Protein 5HCN (pdb70)

Radius of gyration: 18.51 Å; Cα contacts (8 Å, |Δi|>4): 397; chains: 1; bounding box: 42×57×40 Å

Foldseek 3Di:
DAEEEAEAEAPPLCRQLLVLLLQVVCVVVVFGAAEEELALPDDDRNPDHPHYQNVVPPDPDPPVLVSSLVSLVVVLVCLVVVLVVCVVCRVVGRYYYYYHHNVRCSQLVDDSNLSNLLSNVARHQYEYEYRANQVCCPPPVRVVVSVVSLLSNCVSNVHAYEYEDEACVPPDPPVQVVVVVVLVVVLVVLCDPDPPNPDPVSVVVSVSSCVSVVRYHYWYAYSVPSRTSVVVVVVVVVSRVCCVVRPNVPHHD

Organism: Saccharomyces cerevisiae (strain ATCC 204508 / S288c) (NCBI:txid559292)

Sequence (253 aa):
SLSTIICIGMAGSGKTTFMQRLNSHLRAEKTPPYVINLDPAVLRVPYGANIDIRDSIKYKKVGPNGAIVTSLNLFSTKIDQVIRLVEQKKDKFQNCIIDTPGQIECFVWSASGAIITESFASSFPTVIAYIVDTPRNSSPTTFMSNMLYACSILYKTKLPMIVVFNKTDVCKADFAKEWMTDFESFQAAIKEDQDGYMSSLVNSMSLMLEEFYSQLDVVGVSSFTGDGFDEFMQCVDKKVDEYDQYYKKHHHH

InterPro domains:
  IPR004130 GPN-loop GTPase [PF03029] (8-257)
  IPR004130 GPN-loop GTPase [PTHR21231] (7-274)
  IPR027417 P-loop containing nucleoside triphosphate hydrolase [G3DSA:3.40.50.300] (2-271)
  IPR027417 P-loop containing nucleoside triphosphate hydrolase [SSF52540] (5-257)
  IPR030230 GPN-loop GTPase 1 [cd17870] (5-254)

Secondary structure (DSSP, 8-state):
--EEEEEE--TTS-HHHHHHHHHHHHHHTT-PPEEEE--TT-S--SS--SEESTTT--------SHHHHHHHHHHHHTHHHHHHHHHHTTTT-SEEEEE--S-SHHHHTSHHHHHHHHHHHTTS-EEEEEEE-GGGTTSHHHHHHHHHHHHHHHHHH---EEEEE--GGGS-TTHHHHHHHHHHHHHHHHT-SSTTS-SHHHHHHHHHHHHHHHHEEEEE--TTT-TTHHHHHHHHHHHHHHHHHHTGGG---

Structure (mmCIF, N/CA/C/O backbone):
data_5HCN
#
_entry.id   5HCN
#
_cell.length_a   116.240
_cell.length_b   116.240
_cell.length_c   56.760
_cell.angle_alpha   90.000
_cell.angle_beta   90.000
_cell.angle_gamma   90.000
#
_symmetry.space_group_name_H-M   'P 41 21 2'
#
loop_
_entity.id
_entity.type
_entity.pdbx_description
1 polymer 'GPN-loop GTPase 1'
2 non-polymer 'LAURIC ACID'
3 non-polymer 'PHOSPHOMETHYLPHOSPHONIC ACID GUANYLATE ESTER'
4 non-polymer 'MAGNESIUM ION'
5 non-polymer GLYCEROL
6 water water
#
loop_
_atom_site.group_PDB
_atom_site.id
_atom_site.type_symbol
_atom_site.label_atom_id
_atom_site.label_alt_id
_atom_site.label_comp_id
_atom_site.label_asym_id
_atom_site.label_entity_id
_atom_site.label_seq_id
_atom_site.pdbx_PDB_ins_code
_atom_site.Cartn_x
_atom_site.Cartn_y
_atom_site.Cartn_z
_atom_site.occupancy
_atom_site.B_iso_or_equiv
_atom_site.auth_seq_id
_atom_site.auth_comp_id
_atom_site.auth_asym_id
_atom_site.auth_atom_id
_atom_site.pdbx_PDB_model_num
ATOM 1 N N . SER A 1 1 ? 30.117 12.846 29.235 1.00 141.91 2 SER A N 1
ATOM 2 C CA . SER A 1 1 ? 31.351 13.616 29.141 1.00 146.73 2 SER A CA 1
ATOM 3 C C . SER A 1 1 ? 32.168 13.239 27.900 1.00 137.42 2 SER A C 1
ATOM 4 O O . SER A 1 1 ? 33.380 13.431 27.863 1.00 140.74 2 SER A O 1
ATOM 7 N N . LEU A 1 2 ? 31.486 12.701 26.892 1.00 131.35 3 LEU A N 1
ATOM 8 C CA . LEU A 1 2 ? 32.077 12.366 25.590 1.00 120.90 3 LEU A CA 1
ATOM 9 C C . LEU A 1 2 ? 31.949 13.525 24.603 1.00 126.49 3 LEU A C 1
ATOM 10 O O . LEU A 1 2 ? 30.984 14.292 24.673 1.00 126.67 3 LEU A O 1
ATOM 15 N N . SER A 1 3 ? 32.888 13.635 23.662 1.00 110.98 4 SER A N 1
ATOM 16 C CA . SER A 1 3 ? 32.816 14.684 22.628 1.00 115.58 4 SER A CA 1
ATOM 17 C C . SER A 1 3 ? 32.839 14.085 21.215 1.00 116.80 4 SER A C 1
ATOM 18 O O . SER A 1 3 ? 33.392 13.008 21.015 1.00 116.94 4 SER A O 1
ATOM 21 N N . THR A 1 4 ? 32.250 14.780 20.237 1.00 108.00 5 THR A N 1
ATOM 22 C CA . THR A 1 4 ? 32.096 14.199 18.896 1.00 94.34 5 THR A CA 1
ATOM 23 C C . THR A 1 4 ? 32.855 14.932 17.798 1.00 110.25 5 THR A C 1
ATOM 24 O O . THR A 1 4 ? 32.802 16.161 17.698 1.00 100.55 5 THR A O 1
ATOM 28 N N . ILE A 1 5 ? 33.559 14.164 16.970 1.00 102.89 6 ILE A N 1
ATOM 29 C CA . ILE A 1 5 ? 34.299 14.719 15.842 1.00 96.50 6 ILE A CA 1
ATOM 30 C C . ILE A 1 5 ? 33.752 14.181 14.526 1.00 100.76 6 ILE A C 1
ATOM 31 O O . ILE A 1 5 ? 33.670 12.970 14.331 1.00 94.93 6 ILE A O 1
ATOM 36 N N . ILE A 1 6 ? 33.398 15.085 13.622 1.00 93.74 7 ILE A N 1
ATOM 37 C CA . ILE A 1 6 ? 32.714 14.716 12.385 1.00 92.98 7 ILE A CA 1
ATOM 38 C C . ILE A 1 6 ? 33.615 15.052 11.229 1.00 106.09 7 ILE A C 1
ATOM 39 O O . ILE A 1 6 ? 33.925 16.229 10.990 1.00 101.91 7 ILE A O 1
ATOM 44 N N . CYS A 1 7 ? 34.039 14.027 10.505 1.00 88.76 8 CYS A N 1
ATOM 45 C CA . CYS A 1 7 ? 35.005 14.223 9.437 1.00 92.59 8 CYS A CA 1
ATOM 46 C C . CYS A 1 7 ? 34.298 14.475 8.120 1.00 99.18 8 CYS A C 1
ATOM 47 O O . CYS A 1 7 ? 33.444 13.691 7.690 1.00 96.76 8 CYS A O 1
ATOM 50 N N . ILE A 1 8 ? 34.648 15.609 7.514 1.00 91.75 9 ILE A N 1
ATOM 51 C CA . ILE A 1 8 ? 34.068 16.049 6.258 1.00 93.84 9 ILE A CA 1
ATOM 52 C C . ILE A 1 8 ? 35.184 16.502 5.332 1.00 99.41 9 ILE A C 1
ATOM 53 O O . ILE A 1 8 ? 36.165 17.085 5.797 1.00 94.87 9 ILE A O 1
ATOM 58 N N . GLY A 1 9 ? 35.063 16.211 4.038 1.00 93.20 10 GLY A N 1
ATOM 59 C CA . GLY A 1 9 ? 36.037 16.691 3.068 1.00 108.78 10 GLY A CA 1
ATOM 60 C C . GLY A 1 9 ? 35.751 16.165 1.676 1.00 108.24 10 GLY A C 1
ATOM 61 O O . GLY A 1 9 ? 35.071 15.160 1.541 1.00 98.73 10 GLY A O 1
ATOM 62 N N . MET A 1 10 ? 36.251 16.832 0.637 1.00 104.88 11 MET A N 1
ATOM 63 C CA . MET A 1 10 ? 35.964 16.381 -0.723 1.00 98.65 11 MET A CA 1
ATOM 64 C C . MET A 1 10 ? 36.568 15.015 -0.963 1.00 104.06 11 MET A C 1
ATOM 65 O O . MET A 1 10 ? 37.463 14.588 -0.225 1.00 106.77 11 MET A O 1
ATOM 70 N N . ALA A 1 11 ? 36.070 14.335 -1.993 1.00 99.39 12 ALA A N 1
ATOM 71 C CA . ALA A 1 11 ? 36.632 13.056 -2.419 1.00 108.26 12 ALA A CA 1
ATOM 72 C C . ALA A 1 11 ? 38.140 13.155 -2.555 1.00 116.86 12 ALA A C 1
ATOM 73 O O . ALA A 1 11 ? 38.649 14.091 -3.171 1.00 106.76 12 ALA A O 1
ATOM 75 N N . GLY A 1 12 ? 38.851 12.212 -1.946 1.00 121.33 13 GLY A N 1
ATOM 76 C CA . GLY A 1 12 ? 40.297 12.155 -2.067 1.00 130.20 13 GLY A CA 1
ATOM 77 C C . GLY A 1 12 ? 41.097 12.994 -1.083 1.00 118.84 13 GLY A C 1
ATOM 78 O O . GLY A 1 12 ? 42.323 12.983 -1.113 1.00 139.56 13 GLY A O 1
ATOM 79 N N . SER A 1 13 ? 40.414 13.716 -0.204 1.00 110.66 14 SER A N 1
ATOM 80 C CA . SER A 1 13 ? 41.100 14.523 0.799 1.00 113.71 14 SER A CA 1
ATOM 81 C C . SER A 1 13 ? 41.781 13.648 1.842 1.00 107.74 14 SER A C 1
ATOM 82 O O . SER A 1 13 ? 42.637 14.115 2.591 1.00 98.88 14 SER A O 1
ATOM 85 N N . GLY A 1 14 ? 41.389 12.376 1.885 1.00 111.27 15 GLY A N 1
ATOM 86 C CA . GLY A 1 14 ? 41.979 11.410 2.797 1.00 95.31 15 GLY A CA 1
ATOM 87 C C . GLY A 1 14 ? 41.293 11.320 4.153 1.00 103.80 15 GLY A C 1
ATOM 88 O O . GLY A 1 14 ? 41.948 11.091 5.174 1.00 103.39 15 GLY A O 1
ATOM 89 N N . LYS A 1 15 ? 39.974 11.477 4.177 1.00 94.20 16 LYS A N 1
ATOM 90 C CA . LYS A 1 15 ? 39.279 11.538 5.452 1.00 102.34 16 LYS A CA 1
ATOM 91 C C . LYS A 1 15 ? 39.192 10.157 6.120 1.00 99.61 16 LYS A C 1
ATOM 92 O O . LYS A 1 15 ? 39.291 10.049 7.348 1.00 106.08 16 LYS A O 1
ATOM 98 N N . THR A 1 16 ? 39.043 9.097 5.332 1.00 95.68 17 THR A N 1
ATOM 99 C CA . THR A 1 16 ? 39.000 7.762 5.939 1.00 99.02 17 THR A CA 1
ATOM 100 C C . THR A 1 16 ? 40.382 7.374 6.513 1.00 105.89 17 THR A C 1
ATOM 101 O O . THR A 1 16 ? 40.463 6.815 7.613 1.00 100.52 17 THR A O 1
ATOM 105 N N . THR A 1 17 ? 41.459 7.707 5.802 1.00 91.12 18 THR A N 1
ATOM 106 C CA . THR A 1 17 ? 42.817 7.463 6.313 1.00 96.57 18 THR A CA 1
ATOM 107 C C . THR A 1 17 ? 43.081 8.311 7.561 1.00 103.03 18 THR A C 1
ATOM 108 O O . THR A 1 17 ? 43.697 7.847 8.523 1.00 92.20 18 THR A O 1
ATOM 112 N N . PHE A 1 18 ? 42.592 9.551 7.532 1.00 97.48 19 PHE A N 1
ATOM 113 C CA . PHE A 1 18 ? 42.654 10.469 8.670 1.00 87.03 19 PHE A CA 1
ATOM 114 C C . PHE A 1 18 ? 41.954 9.905 9.910 1.00 92.28 19 PHE A C 1
ATOM 115 O O . PHE A 1 18 ? 42.435 10.043 11.036 1.00 96.03 19 PHE A O 1
ATOM 123 N N . MET A 1 19 ? 40.782 9.317 9.705 1.00 90.02 20 MET A N 1
ATOM 124 C CA . MET A 1 19 ? 40.032 8.742 10.811 1.00 101.60 20 MET A CA 1
ATOM 125 C C . MET A 1 19 ? 40.684 7.473 11.372 1.00 88.17 20 MET A C 1
ATOM 126 O O . MET A 1 19 ? 40.750 7.280 12.588 1.00 103.21 20 MET A O 1
ATOM 131 N N . GLN A 1 20 ? 41.141 6.600 10.490 1.00 86.36 21 GLN A N 1
ATOM 132 C CA . GLN A 1 20 ? 42.016 5.500 10.918 1.00 91.19 21 GLN A CA 1
ATOM 133 C C . GLN A 1 20 ? 43.177 5.967 11.807 1.00 101.99 21 GLN A C 1
ATOM 134 O O . GLN A 1 20 ? 43.416 5.417 12.881 1.00 100.88 21 GLN A O 1
ATOM 140 N N . ARG A 1 21 ? 43.893 6.989 11.346 1.00 102.77 22 ARG A N 1
ATOM 141 C CA . ARG A 1 21 ? 45.036 7.509 12.091 1.00 87.06 22 ARG A CA 1
ATOM 142 C C . ARG A 1 21 ? 44.589 8.187 13.392 1.00 96.62 22 ARG A C 1
ATOM 143 O O . ARG A 1 21 ? 45.270 8.114 14.401 1.00 99.09 22 ARG A O 1
ATOM 151 N N . LEU A 1 22 ? 43.421 8.813 13.386 1.00 92.52 23 LEU A N 1
ATOM 152 C CA . LEU A 1 22 ? 42.880 9.404 14.612 1.00 90.96 23 LEU A CA 1
ATOM 153 C C . LEU A 1 22 ? 42.542 8.308 15.625 1.00 100.41 23 LEU A C 1
ATOM 154 O O . LEU A 1 22 ? 42.776 8.430 16.834 1.00 95.62 23 LEU A O 1
ATOM 159 N N . ASN A 1 23 ? 41.967 7.239 15.102 1.00 97.93 24 ASN A N 1
ATOM 160 C CA . ASN A 1 23 ? 41.556 6.104 15.904 1.00 104.92 24 ASN A CA 1
ATOM 161 C C . ASN A 1 23 ? 42.798 5.519 16.542 1.00 105.01 24 ASN A C 1
ATOM 162 O O . ASN A 1 23 ? 42.914 5.409 17.768 1.00 97.92 24 ASN A O 1
ATOM 167 N N . SER A 1 24 ? 43.751 5.194 15.681 1.00 90.33 25 SER A N 1
ATOM 168 C CA . SER A 1 24 ? 44.996 4.586 16.109 1.00 104.34 25 SER A CA 1
ATOM 169 C C . SER A 1 24 ? 45.704 5.495 17.111 1.00 103.71 25 SER A C 1
ATOM 170 O O . SER A 1 24 ? 46.197 5.033 18.141 1.00 93.65 25 SER A O 1
ATOM 173 N N . HIS A 1 25 ? 45.716 6.794 16.825 1.00 110.16 26 HIS A N 1
ATOM 174 C CA . HIS A 1 25 ? 46.354 7.763 17.706 1.00 101.18 26 HIS A CA 1
ATOM 175 C C . HIS A 1 25 ? 45.660 7.816 19.064 1.00 111.23 26 HIS A C 1
ATOM 176 O O . HIS A 1 25 ? 46.312 7.979 20.095 1.00 121.50 26 HIS A O 1
ATOM 183 N N . LEU A 1 26 ? 44.336 7.694 19.058 1.00 110.03 27 LEU A N 1
ATOM 184 C CA . LEU A 1 26 ? 43.563 7.708 20.294 1.00 110.41 27 LEU A CA 1
ATOM 185 C C . LEU A 1 26 ? 43.690 6.400 21.049 1.00 103.83 27 LEU A C 1
ATOM 186 O O . LEU A 1 26 ? 43.691 6.382 22.280 1.00 102.81 27 LEU A O 1
ATOM 191 N N . ARG A 1 27 ? 43.770 5.304 20.302 1.00 102.94 28 ARG A N 1
ATOM 192 C CA . ARG A 1 27 ? 44.026 3.993 20.898 1.00 111.53 28 ARG A CA 1
ATOM 193 C C . ARG A 1 27 ? 45.365 3.975 21.610 1.00 115.89 28 ARG A C 1
ATOM 194 O O . ARG A 1 27 ? 45.489 3.409 22.693 1.00 110.49 28 ARG A O 1
ATOM 202 N N . ALA A 1 28 ? 46.358 4.616 21.000 1.00 105.13 29 ALA A N 1
ATOM 203 C CA . ALA A 1 28 ? 47.688 4.706 21.584 1.00 109.47 29 ALA A CA 1
ATOM 204 C C . ALA A 1 28 ? 47.631 5.389 22.943 1.00 109.81 29 ALA A C 1
ATOM 205 O O . ALA A 1 28 ? 48.353 5.026 23.863 1.00 124.42 29 ALA A O 1
ATOM 207 N N . GLU A 1 29 ? 46.757 6.377 23.072 1.00 105.81 30 GLU A N 1
ATOM 208 C CA . GLU A 1 29 ? 46.596 7.079 24.338 1.00 115.35 30 GLU A CA 1
ATOM 209 C C . GLU A 1 29 ? 45.664 6.286 25.251 1.00 115.48 30 GLU A C 1
ATOM 210 O O . GLU A 1 29 ? 45.190 6.803 26.264 1.00 130.74 30 GLU A O 1
ATOM 216 N N . LYS A 1 30 ? 45.404 5.036 24.871 1.00 109.90 31 LYS A N 1
ATOM 217 C CA . LYS A 1 30 ? 44.508 4.135 25.603 1.00 114.98 31 LYS A CA 1
ATOM 218 C C . LYS A 1 30 ? 43.095 4.730 25.809 1.00 132.06 31 LYS A C 1
ATOM 219 O O . LYS A 1 30 ? 42.389 4.401 26.771 1.00 128.16 31 LYS A O 1
ATOM 225 N N . THR A 1 31 ? 42.682 5.591 24.882 1.00 108.99 32 THR A N 1
ATOM 226 C CA . THR A 1 31 ? 41.330 6.127 24.880 1.00 110.87 32 THR A CA 1
ATOM 227 C C . THR A 1 31 ? 40.629 5.828 23.559 1.00 108.01 32 THR A C 1
ATOM 228 O O . THR A 1 31 ? 40.414 6.732 22.757 1.00 123.23 32 THR A O 1
ATOM 232 N N . PRO A 1 32 ? 40.281 4.555 23.315 1.00 108.18 33 PRO A N 1
ATOM 233 C CA . PRO A 1 32 ? 39.628 4.248 22.041 1.00 103.58 33 PRO A CA 1
ATOM 234 C C . PRO A 1 32 ? 38.337 5.017 21.853 1.00 108.28 33 PRO A C 1
ATOM 235 O O . PRO A 1 32 ? 37.644 5.324 22.832 1.00 110.26 33 PRO A O 1
ATOM 239 N N . PRO A 1 33 ? 38.029 5.361 20.599 1.00 107.26 34 PRO A N 1
ATOM 240 C CA . PRO A 1 33 ? 36.799 6.089 20.283 1.00 104.74 34 PRO A CA 1
ATOM 241 C C . PRO A 1 33 ? 35.653 5.184 19.875 1.00 108.07 34 PRO A C 1
ATOM 242 O O . PRO A 1 33 ? 35.876 4.060 19.424 1.00 93.00 34 PRO A O 1
ATOM 246 N N . TYR A 1 34 ? 34.434 5.699 20.051 1.00 98.26 35 TYR A N 1
ATOM 247 C CA . TYR A 1 34 ? 33.239 5.140 19.458 1.00 103.36 35 TYR A CA 1
ATOM 248 C C . TYR A 1 34 ? 33.229 5.599 18.016 1.00 105.77 35 TYR A C 1
ATOM 249 O O . TYR A 1 34 ? 33.436 6.777 17.737 1.00 106.56 35 TYR A O 1
ATOM 258 N N . VAL A 1 35 ? 33.001 4.677 17.095 1.00 99.01 36 VAL A N 1
ATOM 259 C CA . VAL A 1 35 ? 33.110 5.002 15.682 1.00 95.83 36 VAL A CA 1
ATOM 260 C C . VAL A 1 35 ? 31.799 4.841 14.925 1.00 110.02 36 VAL A C 1
ATOM 261 O O . VAL A 1 35 ? 31.104 3.821 15.041 1.00 99.97 36 VAL A O 1
ATOM 265 N N . ILE A 1 36 ? 31.474 5.862 14.139 1.00 102.95 37 ILE A N 1
ATOM 266 C CA . ILE A 1 36 ? 30.301 5.839 13.281 1.00 97.99 37 ILE A CA 1
ATOM 267 C C . ILE A 1 36 ? 30.640 6.107 11.804 1.00 117.11 37 ILE A C 1
ATOM 268 O O . ILE A 1 36 ? 31.244 7.131 11.479 1.00 109.15 37 ILE A O 1
ATOM 273 N N . ASN A 1 37 ? 30.271 5.181 10.915 1.00 113.63 38 ASN A N 1
ATOM 274 C CA . ASN A 1 37 ? 30.463 5.380 9.470 1.00 104.46 38 ASN A CA 1
ATOM 275 C C . ASN A 1 37 ? 29.176 5.654 8.694 1.00 113.05 38 ASN A C 1
ATOM 276 O O . ASN A 1 37 ? 28.264 4.830 8.672 1.00 116.76 38 ASN A O 1
ATOM 281 N N . LEU A 1 38 ? 29.126 6.806 8.033 1.00 114.59 39 LEU A N 1
ATOM 282 C CA . LEU A 1 38 ? 27.948 7.213 7.278 1.00 104.85 39 LEU A CA 1
ATOM 283 C C . LEU A 1 38 ? 28.164 7.157 5.767 1.00 113.16 39 LEU A C 1
ATOM 284 O O . LEU A 1 38 ? 27.328 7.629 5.007 1.00 115.79 39 LEU A O 1
ATOM 289 N N . ASP A 1 39 ? 29.275 6.577 5.322 1.00 115.76 40 ASP A N 1
ATOM 290 C CA . ASP A 1 39 ? 29.445 6.350 3.891 1.00 124.46 40 ASP A CA 1
ATOM 291 C C . ASP A 1 39 ? 28.912 4.970 3.565 1.00 120.71 40 ASP A C 1
ATOM 292 O O . ASP A 1 39 ? 29.461 3.968 4.017 1.00 132.00 40 ASP A O 1
ATOM 297 N N . PRO A 1 40 ? 27.830 4.912 2.782 1.00 113.87 41 PRO A N 1
ATOM 298 C CA . PRO A 1 40 ? 27.242 3.626 2.401 1.00 121.27 41 PRO A CA 1
ATOM 299 C C . PRO A 1 40 ? 28.139 2.858 1.434 1.00 135.94 41 PRO A C 1
ATOM 300 O O . PRO A 1 40 ? 28.186 1.624 1.455 1.00 142.27 41 PRO A O 1
ATOM 304 N N . ALA A 1 41 ? 28.867 3.606 0.611 1.00 146.36 42 ALA A N 1
ATOM 305 C CA . ALA A 1 41 ? 29.579 3.044 -0.528 1.00 145.89 42 ALA A CA 1
ATOM 306 C C . ALA A 1 41 ? 30.922 2.386 -0.187 1.00 152.92 42 ALA A C 1
ATOM 307 O O . ALA A 1 41 ? 31.498 1.692 -1.025 1.00 150.08 42 ALA A O 1
ATOM 309 N N . VAL A 1 42 ? 31.424 2.592 1.028 1.00 153.97 43 VAL A N 1
ATOM 310 C CA . VAL A 1 42 ? 32.770 2.122 1.355 1.00 148.47 43 VAL A CA 1
ATOM 311 C C . VAL A 1 42 ? 32.893 0.613 1.377 1.00 151.67 43 VAL A C 1
ATOM 312 O O . VAL A 1 42 ? 31.923 -0.110 1.601 1.00 155.95 43 VAL A O 1
ATOM 316 N N . LEU A 1 43 ? 34.114 0.156 1.143 1.00 156.32 44 LEU A N 1
ATOM 317 C CA . LEU A 1 43 ? 34.455 -1.248 1.267 1.00 154.80 44 LEU A CA 1
ATOM 318 C C . LEU A 1 43 ? 34.626 -1.582 2.744 1.00 149.04 44 LEU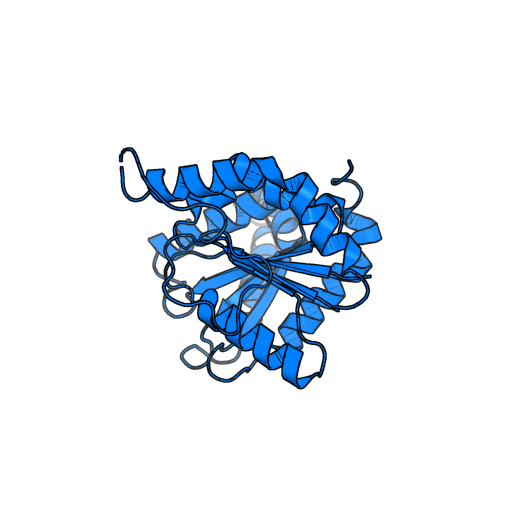 A C 1
ATOM 319 O O . LEU A 1 43 ? 33.771 -2.219 3.355 1.00 134.09 44 LEU A O 1
ATOM 324 N N . ARG A 1 44 ? 35.724 -1.112 3.321 1.00 158.04 45 ARG A N 1
ATOM 325 C CA . ARG A 1 44 ? 36.050 -1.404 4.702 1.00 158.16 45 ARG A CA 1
ATOM 326 C C . ARG A 1 44 ? 35.768 -0.193 5.584 1.00 144.37 45 ARG A C 1
ATOM 327 O O . ARG A 1 44 ? 35.548 0.919 5.099 1.00 143.87 45 ARG A O 1
ATOM 335 N N . VAL A 1 45 ? 35.726 -0.436 6.884 1.00 126.43 46 VAL A N 1
ATOM 336 C CA . VAL A 1 45 ? 35.839 0.619 7.867 1.00 119.20 46 VAL A CA 1
ATOM 337 C C . VAL A 1 45 ? 37.018 0.250 8.740 1.00 126.13 46 VAL A C 1
ATOM 338 O O . VAL A 1 45 ? 36.994 -0.796 9.395 1.00 116.28 46 VAL A O 1
ATOM 342 N N . PRO A 1 46 ? 38.047 1.112 8.741 1.00 115.81 47 PRO A N 1
ATOM 343 C CA . PRO A 1 46 ? 39.384 0.921 9.297 1.00 126.94 47 PRO A CA 1
ATOM 344 C C . PRO A 1 46 ? 39.435 -0.065 10.453 1.00 137.58 47 PRO A C 1
ATOM 345 O O . PRO A 1 46 ? 39.950 -1.167 10.283 1.00 162.41 47 PRO A O 1
ATOM 349 N N . TYR A 1 47 ? 38.886 0.298 11.601 1.00 120.92 48 TYR A N 1
ATOM 350 C CA . TYR A 1 47 ? 38.963 -0.599 12.741 1.00 114.76 48 TYR A CA 1
ATOM 351 C C . TYR A 1 47 ? 37.681 -1.407 12.889 1.00 111.99 48 TYR A C 1
ATOM 352 O O . TYR A 1 47 ? 37.695 -2.592 13.256 1.00 112.04 48 TYR A O 1
ATOM 361 N N . GLY A 1 48 ? 36.580 -0.750 12.557 1.00 97.00 49 GLY A N 1
ATOM 362 C CA . GLY A 1 48 ? 35.258 -1.252 12.827 1.00 105.24 49 GLY A CA 1
ATOM 363 C C . GLY A 1 48 ? 34.407 -0.098 13.304 1.00 106.38 49 GLY A C 1
ATOM 364 O O . GLY A 1 48 ? 34.811 0.683 14.181 1.00 102.41 49 GLY A O 1
ATOM 365 N N . ALA A 1 49 ? 33.225 0.019 12.707 1.00 98.95 50 ALA A N 1
ATOM 366 C CA . ALA A 1 49 ? 32.264 1.024 13.102 1.00 106.88 50 ALA A CA 1
ATOM 367 C C . ALA A 1 49 ? 31.291 0.421 14.104 1.00 112.67 50 ALA A C 1
ATOM 368 O O . ALA A 1 49 ? 30.724 -0.650 13.869 1.00 115.32 50 ALA A O 1
ATOM 370 N N . ASN A 1 50 ? 31.118 1.108 15.228 1.00 109.24 51 ASN A N 1
ATOM 371 C CA . ASN A 1 50 ? 30.192 0.681 16.268 1.00 99.14 51 ASN A CA 1
ATOM 372 C C . ASN A 1 50 ? 28.770 0.860 15.819 1.00 106.50 51 ASN A C 1
ATOM 373 O O . ASN A 1 50 ? 27.883 0.071 16.162 1.00 109.56 51 ASN A O 1
ATOM 378 N N . ILE A 1 51 ? 28.553 1.923 15.057 1.00 108.38 52 ILE A N 1
ATOM 379 C CA . ILE A 1 51 ? 27.315 2.088 14.319 1.00 105.81 52 ILE A CA 1
ATOM 380 C C . ILE A 1 51 ? 27.664 2.349 12.861 1.00 115.22 52 ILE A C 1
ATOM 381 O O . ILE A 1 51 ? 28.274 3.369 12.516 1.00 111.17 52 ILE A O 1
ATOM 386 N N . ASP A 1 52 ? 27.308 1.389 12.017 1.00 113.99 53 ASP A N 1
ATOM 387 C CA . ASP A 1 52 ? 27.612 1.450 10.601 1.00 102.16 53 ASP A CA 1
ATOM 388 C C . ASP A 1 52 ? 26.306 1.523 9.825 1.00 120.63 53 ASP A C 1
ATOM 389 O O . ASP A 1 52 ? 25.361 0.779 10.094 1.00 131.85 53 ASP A O 1
ATOM 394 N N . ILE A 1 53 ? 26.268 2.428 8.856 1.00 118.04 54 ILE A N 1
ATOM 395 C CA . ILE A 1 53 ? 25.027 2.767 8.179 1.00 119.78 54 ILE A CA 1
ATOM 396 C C . ILE A 1 53 ? 24.557 1.640 7.272 1.00 133.77 54 ILE A C 1
ATOM 397 O O . ILE A 1 53 ? 23.356 1.406 7.149 1.00 150.56 54 ILE A O 1
ATOM 402 N N . ARG A 1 54 ? 25.489 0.913 6.665 1.00 142.39 55 ARG A N 1
ATOM 403 C CA . ARG A 1 54 ? 25.098 -0.007 5.606 1.00 167.41 55 ARG A CA 1
ATOM 404 C C . ARG A 1 54 ? 24.468 -1.307 6.120 1.00 179.75 55 ARG A C 1
ATOM 405 O O . ARG A 1 54 ? 23.574 -1.842 5.466 1.00 191.77 55 ARG A O 1
ATOM 413 N N . ASP A 1 55 ? 24.886 -1.816 7.279 1.00 184.43 56 ASP A N 1
ATOM 414 C CA . ASP A 1 55 ? 24.233 -3.024 7.787 1.00 192.95 56 ASP A CA 1
ATOM 415 C C . ASP A 1 55 ? 22.924 -2.640 8.486 1.00 200.43 56 ASP A C 1
ATOM 416 O O . ASP A 1 55 ? 22.197 -3.493 9.002 1.00 210.39 56 ASP A O 1
ATOM 421 N N . SER A 1 56 ? 22.630 -1.344 8.465 1.00 187.13 57 SER A N 1
ATOM 422 C CA . SER A 1 56 ? 21.344 -0.819 8.901 1.00 187.29 57 SER A CA 1
ATOM 423 C C . SER A 1 56 ? 20.445 -0.555 7.686 1.00 181.80 57 SER A C 1
ATOM 424 O O . SER A 1 56 ? 19.219 -0.666 7.765 1.00 177.06 57 SER A O 1
ATOM 427 N N . ILE A 1 57 ? 21.073 -0.213 6.563 1.00 182.34 58 ILE A N 1
ATOM 428 C CA . ILE A 1 57 ? 20.369 0.142 5.330 1.00 181.07 58 ILE A CA 1
ATOM 429 C C . ILE A 1 57 ? 21.085 -0.395 4.085 1.00 185.87 58 ILE A C 1
ATOM 430 O O . ILE A 1 57 ? 22.207 0.014 3.785 1.00 168.16 58 ILE A O 1
ATOM 435 N N . LYS A 1 58 ? 20.434 -1.295 3.354 1.00 197.54 59 LYS A N 1
ATOM 436 C CA . LYS A 1 58 ? 21.027 -1.864 2.144 1.00 205.02 59 LYS A CA 1
ATOM 437 C C . LYS A 1 58 ? 20.205 -1.489 0.906 1.00 220.59 59 LYS A C 1
ATOM 438 O O . LYS A 1 58 ? 18.975 -1.489 0.959 1.00 225.05 59 LYS A O 1
ATOM 444 N N . TYR A 1 59 ? 20.879 -1.160 -0.197 1.00 222.46 60 TYR A N 1
ATOM 445 C CA . TYR A 1 59 ? 20.178 -0.837 -1.443 1.00 220.30 60 TYR A CA 1
ATOM 446 C C . TYR A 1 59 ? 20.436 -1.889 -2.531 1.00 216.58 60 TYR A C 1
ATOM 447 O O . TYR A 1 59 ? 21.597 -2.153 -2.849 1.00 204.47 60 TYR A O 1
ATOM 456 N N . LYS A 1 60 ? 19.395 -2.494 -3.125 1.00 221.62 61 LYS A N 1
ATOM 457 C CA . LYS A 1 60 ? 17.955 -2.186 -2.973 1.00 226.44 61 LYS A CA 1
ATOM 458 C C . LYS A 1 60 ? 17.658 -0.732 -3.364 1.00 221.81 61 LYS A C 1
ATOM 459 O O . LYS A 1 60 ? 16.771 -0.084 -2.810 1.00 229.88 61 LYS A O 1
ATOM 465 N N . LYS A 1 61 ? 18.419 -0.225 -4.328 1.00 206.09 62 LYS A N 1
ATOM 466 C CA . LYS A 1 61 ? 18.174 1.112 -4.852 1.00 190.03 62 LYS A CA 1
ATOM 467 C C . LYS A 1 61 ? 17.210 1.038 -6.036 1.00 192.74 62 LYS A C 1
ATOM 468 O O . LYS A 1 61 ? 17.256 0.094 -6.830 1.00 196.14 62 LYS A O 1
ATOM 474 N N . VAL A 1 62 ? 16.325 2.027 -6.135 1.00 181.31 63 VAL A N 1
ATOM 475 C CA . VAL A 1 62 ? 15.286 2.037 -7.161 1.00 174.76 63 VAL A CA 1
ATOM 476 C C . VAL A 1 62 ? 15.063 3.446 -7.713 1.00 159.40 63 VAL A C 1
ATOM 477 O O . VAL A 1 62 ? 16.016 4.170 -8.021 1.00 159.29 63 VAL A O 1
ATOM 481 N N . GLY A 1 69 ? 20.759 8.076 -9.085 1.00 226.28 70 GLY A N 1
ATOM 482 C CA . GLY A 1 69 ? 21.583 7.106 -9.786 1.00 234.13 70 GLY A CA 1
ATOM 483 C C . GLY A 1 69 ? 22.618 6.458 -8.885 1.00 236.34 70 GLY A C 1
ATOM 484 O O . GLY A 1 69 ? 22.308 5.499 -8.175 1.00 242.57 70 GLY A O 1
ATOM 485 N N . PRO A 1 70 ? 23.868 6.952 -8.943 1.00 225.24 71 PRO A N 1
ATOM 486 C CA . PRO A 1 70 ? 24.937 6.594 -8.006 1.00 210.26 71 PRO A CA 1
ATOM 487 C C . PRO A 1 70 ? 25.130 7.650 -6.918 1.00 197.87 71 PRO A C 1
ATOM 488 O O . PRO A 1 70 ? 25.820 7.398 -5.930 1.00 186.86 71 PRO A O 1
ATOM 492 N N . ASN A 1 71 ? 24.530 8.822 -7.115 1.00 194.03 72 ASN A N 1
ATOM 493 C CA . ASN A 1 71 ? 24.600 9.911 -6.147 1.00 179.67 72 ASN A CA 1
ATOM 494 C C . ASN A 1 71 ? 23.315 10.055 -5.356 1.00 166.39 72 ASN A C 1
ATOM 495 O O . ASN A 1 71 ? 23.345 10.315 -4.156 1.00 152.43 72 ASN A O 1
ATOM 500 N N . GLY A 1 72 ? 22.186 9.892 -6.036 1.00 172.92 73 GLY A N 1
ATOM 501 C CA . GLY A 1 72 ? 20.908 9.807 -5.358 1.00 176.60 73 GLY A CA 1
ATOM 502 C C . GLY A 1 72 ? 20.893 8.588 -4.453 1.00 170.64 73 GLY A C 1
ATOM 503 O O . GLY A 1 72 ? 20.307 8.619 -3.371 1.00 156.93 73 GLY A O 1
ATOM 504 N N . ALA A 1 73 ? 21.559 7.522 -4.900 1.00 180.13 74 ALA A N 1
ATOM 505 C CA . ALA A 1 73 ? 21.649 6.264 -4.153 1.00 184.52 74 ALA A CA 1
ATOM 506 C C . ALA A 1 73 ? 22.419 6.436 -2.850 1.00 171.08 74 ALA A C 1
ATOM 507 O O . ALA A 1 73 ? 22.201 5.706 -1.885 1.00 156.11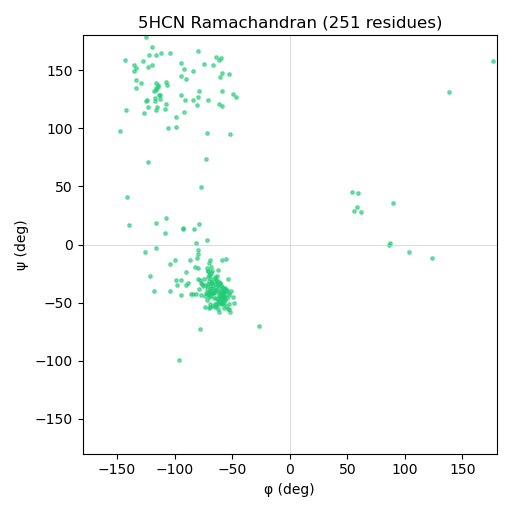 74 ALA A O 1
ATOM 509 N N . ILE A 1 74 ? 23.334 7.396 -2.834 1.00 172.05 75 ILE A N 1
ATOM 510 C CA . ILE A 1 74 ? 24.023 7.762 -1.608 1.00 156.41 75 ILE A CA 1
ATOM 511 C C . ILE A 1 74 ? 23.130 8.713 -0.799 1.00 147.23 75 ILE A C 1
ATOM 512 O O . ILE A 1 74 ? 22.997 8.569 0.417 1.00 132.37 75 ILE A O 1
ATOM 517 N N . VAL A 1 75 ? 22.494 9.661 -1.485 1.00 143.79 76 VAL A N 1
ATOM 518 C CA . VAL A 1 75 ? 21.585 10.603 -0.835 1.00 155.56 76 VAL A CA 1
ATOM 519 C C . VAL A 1 75 ? 20.535 9.894 0.009 1.00 161.71 76 VAL A C 1
ATOM 520 O O . VAL A 1 75 ? 20.444 10.119 1.216 1.00 164.41 76 VAL A O 1
ATOM 524 N N . THR A 1 76 ? 19.759 9.028 -0.637 1.00 150.72 77 THR A N 1
ATOM 525 C CA . THR A 1 76 ? 18.642 8.356 0.010 1.00 164.38 77 THR A CA 1
ATOM 526 C C . THR A 1 76 ? 19.050 7.611 1.275 1.00 159.29 77 THR A C 1
ATOM 527 O O . THR A 1 76 ? 18.315 7.605 2.264 1.00 156.29 77 THR A O 1
ATOM 531 N N . SER A 1 77 ? 20.222 6.985 1.238 1.00 147.73 78 SER A N 1
ATOM 532 C CA . SER A 1 77 ? 20.702 6.205 2.370 1.00 142.65 78 SER A CA 1
ATOM 533 C C . SER A 1 77 ? 20.767 7.096 3.604 1.00 142.10 78 SER A C 1
ATOM 534 O O . SER A 1 77 ? 20.323 6.715 4.689 1.00 123.11 78 SER A O 1
ATOM 537 N N . LEU A 1 78 ? 21.311 8.293 3.416 1.00 143.47 79 LEU A N 1
ATOM 538 C CA . LEU A 1 78 ? 21.389 9.271 4.485 1.00 143.57 79 LEU A CA 1
ATOM 539 C C . LEU A 1 78 ? 20.006 9.539 5.048 1.00 141.74 79 LEU A C 1
ATOM 540 O O . LEU A 1 78 ? 19.804 9.531 6.263 1.00 140.76 79 LEU A O 1
ATOM 545 N N . ASN A 1 79 ? 19.057 9.763 4.145 1.00 147.89 80 ASN A N 1
ATOM 546 C CA . ASN A 1 79 ? 17.683 10.036 4.532 1.00 145.08 80 ASN A CA 1
ATOM 547 C C . ASN A 1 79 ? 17.144 8.981 5.476 1.00 133.24 80 ASN A C 1
ATOM 548 O O . ASN A 1 79 ? 16.696 9.305 6.578 1.00 133.37 80 ASN A O 1
ATOM 553 N N . LEU A 1 80 ? 17.208 7.723 5.042 1.00 140.71 81 LEU A N 1
ATOM 554 C CA . LEU A 1 80 ? 16.749 6.599 5.849 1.00 148.12 81 LEU A CA 1
ATOM 555 C C . LEU A 1 80 ? 17.388 6.624 7.225 1.00 149.71 81 LEU A C 1
ATOM 556 O O . LEU A 1 80 ? 16.725 6.411 8.236 1.00 151.14 81 LEU A O 1
ATOM 561 N N . PHE A 1 81 ? 18.684 6.898 7.259 1.00 151.51 82 PHE A N 1
ATOM 562 C CA . PHE A 1 81 ? 19.408 6.915 8.514 1.00 132.07 82 PHE A CA 1
ATOM 563 C C . PHE A 1 81 ? 18.887 8.034 9.407 1.00 125.25 82 PHE A C 1
ATOM 564 O O . PHE A 1 81 ? 18.535 7.816 10.565 1.00 122.59 82 PHE A O 1
ATOM 572 N N . SER A 1 82 ? 18.821 9.233 8.847 1.00 124.06 83 SER A N 1
ATOM 573 C CA . SER A 1 82 ? 18.479 10.424 9.611 1.00 133.24 83 SER A CA 1
ATOM 574 C C . SER A 1 82 ? 17.153 10.331 10.363 1.00 138.98 83 SER A C 1
ATOM 575 O O . SER A 1 82 ? 16.868 11.165 11.212 1.00 146.92 83 SER A O 1
ATOM 578 N N . THR A 1 83 ? 16.342 9.325 10.061 1.00 133.96 84 THR A N 1
ATOM 579 C CA . THR A 1 83 ? 15.051 9.194 10.728 1.00 149.45 84 THR A CA 1
ATOM 580 C C . THR A 1 83 ? 15.161 8.484 12.081 1.00 158.28 84 THR A C 1
ATOM 581 O O . THR A 1 83 ? 14.546 8.909 13.063 1.00 140.81 84 THR A O 1
ATOM 585 N N . LYS A 1 84 ? 15.950 7.413 12.142 1.00 164.55 85 LYS A N 1
ATOM 586 C CA . LYS A 1 84 ? 16.185 6.714 13.407 1.00 161.29 85 LYS A CA 1
ATOM 587 C C . LYS A 1 84 ? 17.219 7.466 14.251 1.00 140.54 85 LYS A C 1
ATOM 588 O O . LYS A 1 84 ? 17.776 6.911 15.197 1.00 124.72 85 LYS A O 1
ATOM 594 N N . ILE A 1 85 ? 17.453 8.734 13.916 1.00 147.44 86 ILE A N 1
ATOM 595 C CA . ILE A 1 85 ? 18.517 9.519 14.536 1.00 144.72 86 ILE A CA 1
ATOM 596 C C . ILE A 1 85 ? 18.401 9.609 16.062 1.00 148.55 86 ILE A C 1
ATOM 597 O O . ILE A 1 85 ? 19.403 9.489 16.768 1.00 145.07 86 ILE A O 1
ATOM 602 N N . ASP A 1 86 ? 17.188 9.795 16.573 1.00 146.83 87 ASP A N 1
ATOM 603 C CA . ASP A 1 86 ? 16.995 9.940 18.0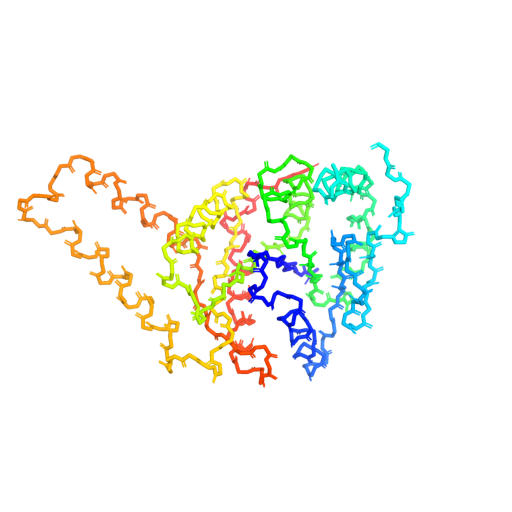07 1.00 143.39 87 ASP A CA 1
ATOM 604 C C . ASP A 1 86 ? 17.384 8.655 18.725 1.00 131.49 87 ASP A C 1
ATOM 605 O O . ASP A 1 86 ? 17.853 8.686 19.862 1.00 127.12 87 ASP A O 1
ATOM 610 N N . GLN A 1 87 ? 17.206 7.526 18.048 1.00 126.35 88 GLN A N 1
ATOM 611 C CA . GLN A 1 87 ? 17.577 6.236 18.614 1.00 141.98 88 GLN A CA 1
ATOM 612 C C . GLN A 1 87 ? 19.097 6.140 18.683 1.00 148.64 88 GLN A C 1
ATOM 613 O O . GLN A 1 87 ? 19.658 5.690 19.684 1.00 141.66 88 GLN A O 1
ATOM 619 N N . VAL A 1 88 ? 19.751 6.586 17.612 1.00 146.65 89 VAL A N 1
ATOM 620 C CA . VAL A 1 88 ? 21.211 6.592 17.523 1.00 123.99 89 VAL A CA 1
ATOM 621 C C . VAL A 1 88 ? 21.811 7.383 18.667 1.00 112.12 89 VAL A C 1
ATOM 622 O O . VAL A 1 88 ? 22.694 6.903 19.369 1.00 128.11 89 VAL A O 1
ATOM 626 N N . ILE A 1 89 ? 21.309 8.595 18.852 1.00 115.92 90 ILE A N 1
ATOM 627 C CA . ILE A 1 89 ? 21.725 9.452 19.946 1.00 109.36 90 ILE A CA 1
ATOM 628 C C . ILE A 1 89 ? 21.521 8.801 21.315 1.00 119.60 90 ILE A C 1
ATOM 629 O O . ILE A 1 89 ? 22.371 8.931 22.195 1.00 118.11 90 ILE A O 1
ATOM 634 N N . ARG A 1 90 ? 20.404 8.099 21.497 1.00 121.31 91 ARG A N 1
ATOM 635 C CA . ARG A 1 90 ? 20.181 7.366 22.744 1.00 129.85 91 ARG A CA 1
ATOM 636 C C . ARG A 1 90 ? 21.308 6.365 22.973 1.00 130.79 91 ARG A C 1
ATOM 637 O O . ARG A 1 90 ? 21.841 6.242 24.080 1.00 122.41 91 ARG A O 1
ATOM 645 N N . LEU A 1 91 ? 21.675 5.665 21.906 1.00 120.79 92 LEU A N 1
ATOM 646 C CA . LEU A 1 91 ? 22.704 4.640 21.962 1.00 119.51 92 LEU A CA 1
ATOM 647 C C . LEU A 1 91 ? 24.048 5.241 22.385 1.00 122.41 92 LEU A C 1
ATOM 648 O O . LEU A 1 91 ? 24.675 4.758 23.330 1.00 122.91 92 LEU A O 1
ATOM 653 N N . VAL A 1 92 ? 24.468 6.307 21.703 1.00 127.34 93 VAL A N 1
ATOM 654 C CA . VAL A 1 92 ? 25.731 6.987 22.013 1.00 125.86 93 VAL A CA 1
ATOM 655 C C . VAL A 1 92 ? 25.708 7.628 23.399 1.00 124.83 93 VAL A C 1
ATOM 656 O O . VAL A 1 92 ? 26.731 7.676 24.089 1.00 117.24 93 VAL A O 1
ATOM 660 N N . GLU A 1 93 ? 24.541 8.117 23.811 1.00 125.06 94 GLU A N 1
ATOM 661 C CA . GLU A 1 93 ? 24.432 8.762 25.113 1.00 128.49 94 GLU A CA 1
ATOM 662 C C . GLU A 1 93 ? 24.621 7.732 26.223 1.00 137.12 94 GLU A C 1
ATOM 663 O O . GLU A 1 93 ? 25.240 8.018 27.247 1.00 131.57 94 GLU A O 1
ATOM 669 N N . GLN A 1 94 ? 24.106 6.526 26.007 1.00 142.05 95 GLN A N 1
ATOM 670 C CA . GLN A 1 94 ? 24.283 5.443 26.971 1.00 144.16 95 GLN A CA 1
ATOM 671 C C . GLN A 1 94 ? 25.764 5.086 27.126 1.00 125.13 95 GLN A C 1
ATOM 672 O O . GLN A 1 94 ? 26.215 4.608 28.174 1.00 123.90 95 GLN A O 1
ATOM 678 N N . LYS A 1 95 ? 26.531 5.343 26.079 1.00 101.57 96 LYS A N 1
ATOM 679 C CA . LYS A 1 95 ? 27.928 4.984 26.102 1.00 113.31 96 LYS A CA 1
ATOM 680 C C . LYS A 1 95 ? 28.809 6.231 26.246 1.00 128.75 96 LYS A C 1
ATOM 681 O O . LYS A 1 95 ? 29.993 6.201 25.911 1.00 135.63 96 LYS A O 1
ATOM 687 N N . LYS A 1 96 ? 28.242 7.312 26.788 1.00 126.36 97 LYS A N 1
ATOM 688 C CA . LYS A 1 96 ? 28.917 8.618 26.786 1.00 123.66 97 LYS A CA 1
ATOM 689 C C . LYS A 1 96 ? 29.986 8.813 27.865 1.00 136.64 97 LYS A C 1
ATOM 690 O O . LYS A 1 96 ? 30.709 9.812 27.854 1.00 136.05 97 LYS A O 1
ATOM 696 N N . ASP A 1 97 ? 30.097 7.873 28.794 1.00 129.77 98 ASP A N 1
ATOM 697 C CA . ASP A 1 97 ? 31.111 7.993 29.829 1.00 133.82 98 ASP A CA 1
ATOM 698 C C . ASP A 1 97 ? 32.113 6.854 29.720 1.00 144.56 98 ASP A C 1
ATOM 699 O O . ASP A 1 97 ? 33.087 6.802 30.468 1.00 150.66 98 ASP A O 1
ATOM 704 N N . LYS A 1 98 ? 31.867 5.945 28.779 1.00 147.84 99 LYS A N 1
ATOM 705 C CA . LYS A 1 98 ? 32.788 4.846 28.503 1.00 145.74 99 LYS A CA 1
ATOM 706 C C . LYS A 1 98 ? 33.864 5.298 27.522 1.00 136.91 99 LYS A C 1
ATOM 707 O O . LYS A 1 98 ? 35.041 4.997 27.698 1.00 133.85 99 LYS A O 1
ATOM 713 N N . PHE A 1 99 ? 33.451 6.031 26.492 1.00 122.55 100 PHE A N 1
ATOM 714 C CA . PHE A 1 99 ? 34.377 6.506 25.467 1.00 118.97 100 PHE A CA 1
ATOM 715 C C . PHE A 1 99 ? 34.627 8.000 25.575 1.00 124.13 100 PHE A C 1
ATOM 716 O O . PHE A 1 99 ? 33.704 8.789 25.823 1.00 122.32 100 PHE A O 1
ATOM 724 N N . GLN A 1 100 ? 35.881 8.383 25.373 1.00 113.91 101 GLN A N 1
ATOM 725 C CA . GLN A 1 100 ? 36.278 9.782 25.427 1.00 109.35 101 GLN A CA 1
ATOM 726 C C . GLN A 1 100 ? 35.771 10.557 24.215 1.00 114.19 101 GLN A C 1
ATOM 727 O O . GLN A 1 100 ? 35.375 11.721 24.326 1.00 125.15 101 GLN A O 1
ATOM 733 N N . ASN A 1 101 ? 35.800 9.907 23.056 1.00 109.72 102 ASN A N 1
ATOM 734 C CA . ASN A 1 101 ? 35.404 10.538 21.803 1.00 98.61 102 ASN A CA 1
ATOM 735 C C . ASN A 1 101 ? 34.519 9.658 20.938 1.00 104.94 102 ASN A C 1
ATOM 736 O O . ASN A 1 101 ? 34.620 8.433 20.955 1.00 102.58 102 ASN A O 1
ATOM 741 N N . CYS A 1 102 ? 33.652 10.301 20.171 1.00 99.38 103 CYS A N 1
ATOM 742 C CA . CYS A 1 102 ? 32.920 9.615 19.126 1.00 98.07 103 CYS A CA 1
ATOM 743 C C . CYS A 1 102 ? 33.401 10.184 17.808 1.00 100.60 103 CYS A C 1
ATOM 744 O O . CYS A 1 102 ? 33.458 11.406 17.627 1.00 93.88 103 CYS A O 1
ATOM 747 N N . ILE A 1 103 ? 33.782 9.305 16.896 1.00 92.32 104 ILE A N 1
ATOM 748 C CA . ILE A 1 103 ? 34.323 9.753 15.621 1.00 108.87 104 ILE A CA 1
ATOM 749 C C . ILE A 1 103 ? 33.390 9.399 14.474 1.00 109.31 104 ILE A C 1
ATOM 750 O O . ILE A 1 103 ? 32.996 8.241 14.335 1.00 110.44 104 ILE A O 1
ATOM 755 N N . ILE A 1 104 ? 33.055 10.382 13.641 1.00 98.11 105 ILE A N 1
ATOM 756 C CA . ILE A 1 104 ? 32.125 10.146 12.542 1.00 98.77 105 ILE A CA 1
ATOM 757 C C . ILE A 1 104 ? 32.722 10.354 11.145 1.00 113.83 105 ILE A C 1
ATOM 758 O O . ILE A 1 104 ? 33.246 11.423 10.827 1.00 107.81 105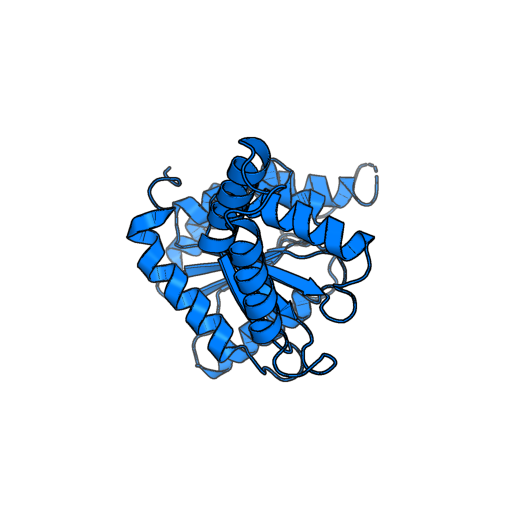 ILE A O 1
ATOM 763 N N . ASP A 1 105 ? 32.647 9.316 10.314 1.00 98.10 106 ASP A N 1
ATOM 764 C CA . ASP A 1 105 ? 33.065 9.427 8.918 1.00 91.12 106 ASP A CA 1
ATOM 765 C C . ASP A 1 105 ? 31.870 9.739 8.047 1.00 116.22 106 ASP A C 1
ATOM 766 O O . ASP A 1 105 ? 30.758 9.291 8.313 1.00 121.72 106 ASP A O 1
ATOM 771 N N . THR A 1 106 ? 32.097 10.526 7.008 1.00 123.41 107 THR A N 1
ATOM 772 C CA . THR A 1 106 ? 31.019 10.943 6.134 1.00 104.65 107 THR A CA 1
ATOM 773 C C . THR A 1 106 ? 31.352 10.509 4.712 1.00 107.85 107 THR A C 1
ATOM 774 O O . THR A 1 106 ? 32.486 10.152 4.427 1.00 112.27 107 THR A O 1
ATOM 778 N N . PRO A 1 107 ? 30.357 10.489 3.821 1.00 120.22 108 PRO A N 1
ATOM 779 C CA . PRO A 1 107 ? 30.678 10.044 2.463 1.00 112.54 108 PRO A CA 1
AT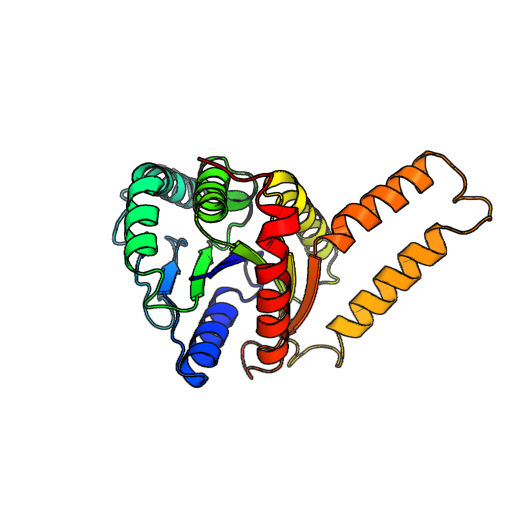OM 780 C C . PRO A 1 107 ? 31.457 11.086 1.669 1.00 119.74 108 PRO A C 1
ATOM 781 O O . PRO A 1 107 ? 31.351 12.281 1.945 1.00 109.98 108 PRO A O 1
ATOM 785 N N . GLY A 1 108 ? 32.210 10.623 0.678 1.00 128.95 109 GLY A N 1
ATOM 786 C CA . GLY A 1 108 ? 32.997 11.490 -0.177 1.00 117.20 109 GLY A CA 1
ATOM 787 C C . GLY A 1 108 ? 32.189 12.528 -0.926 1.00 124.69 109 GLY A C 1
ATOM 788 O O . GLY A 1 108 ? 32.561 13.702 -0.961 1.00 145.95 109 GLY A O 1
ATOM 789 N N . GLN A 1 109 ? 31.102 12.092 -1.551 1.00 122.83 110 GLN A N 1
ATOM 790 C CA . GLN A 1 109 ? 30.133 13.013 -2.129 1.00 120.51 110 GLN A CA 1
ATOM 791 C C . GLN A 1 109 ? 29.754 14.013 -1.057 1.00 117.34 110 GLN A C 1
ATOM 792 O O . GLN A 1 109 ? 28.887 13.765 -0.229 1.00 115.82 110 GLN A O 1
ATOM 798 N N . ILE A 1 110 ? 30.424 15.150 -1.061 1.00 118.32 111 ILE A N 1
ATOM 799 C CA . ILE A 1 110 ? 30.342 16.035 0.076 1.00 106.68 111 ILE A CA 1
ATOM 800 C C . ILE A 1 110 ? 29.025 16.805 0.108 1.00 98.98 111 ILE A C 1
ATOM 801 O O . ILE A 1 110 ? 28.487 17.074 1.187 1.00 108.42 111 ILE A O 1
ATOM 806 N N . GLU A 1 111 ? 28.495 17.146 -1.066 1.00 106.42 112 GLU A N 1
ATOM 807 C CA . GLU A 1 111 ? 27.297 17.986 -1.129 1.00 116.36 112 GLU A CA 1
ATOM 808 C C . GLU A 1 111 ? 26.167 17.261 -0.427 1.00 119.12 112 GLU A C 1
ATOM 809 O O . GLU A 1 111 ? 25.366 17.868 0.285 1.00 126.63 112 GLU A O 1
ATOM 815 N N . CYS A 1 112 ? 26.159 15.943 -0.598 1.00 123.34 113 CYS A N 1
ATOM 816 C CA . CYS A 1 112 ? 25.117 15.065 -0.077 1.00 122.64 113 CYS A CA 1
ATOM 817 C C . CYS A 1 112 ? 24.984 15.147 1.440 1.00 128.40 113 CYS A C 1
ATOM 818 O O . CYS A 1 112 ? 24.005 14.681 2.007 1.00 139.01 113 CYS A O 1
ATOM 821 N N . PHE A 1 113 ? 25.953 15.760 2.100 1.00 131.91 114 PHE A N 1
ATOM 822 C CA . PHE A 1 113 ? 25.909 15.814 3.546 1.00 135.86 114 PHE A CA 1
ATOM 823 C C . PHE A 1 113 ? 25.829 17.230 4.074 1.00 137.30 114 PHE A C 1
ATOM 824 O O . PHE A 1 113 ? 25.119 17.494 5.041 1.00 154.88 114 PHE A O 1
ATOM 832 N N . VAL A 1 114 ? 26.570 18.136 3.450 1.00 133.60 115 VAL A N 1
ATOM 833 C CA . VAL A 1 114 ? 26.680 19.499 3.958 1.00 127.21 115 VAL A CA 1
ATOM 834 C C . VAL A 1 114 ? 25.472 20.392 3.630 1.00 152.48 115 VAL A C 1
ATOM 835 O O . VAL A 1 114 ? 25.051 21.203 4.457 1.00 167.17 115 VAL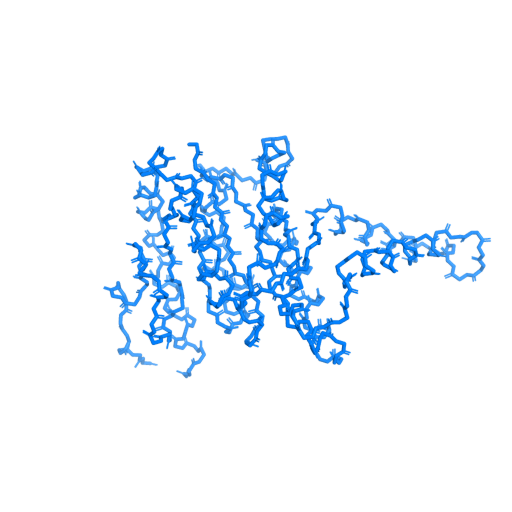 A O 1
ATOM 839 N N . TRP A 1 115 ? 24.912 20.242 2.435 1.00 154.24 116 TRP A N 1
ATOM 840 C CA . TRP A 1 115 ? 23.793 21.078 2.022 1.00 152.61 116 TRP A CA 1
ATOM 841 C C . TRP A 1 115 ? 22.464 20.409 2.309 1.00 145.35 116 TRP A C 1
ATOM 842 O O . TRP A 1 115 ? 21.470 21.081 2.575 1.00 155.26 116 TRP A O 1
ATOM 853 N N . SER A 1 116 ? 22.458 19.082 2.257 1.00 142.22 117 SER A N 1
ATOM 854 C CA . SER A 1 116 ? 21.242 18.301 2.458 1.00 142.25 117 SER A CA 1
ATOM 855 C C . SER A 1 116 ? 20.627 18.555 3.825 1.00 140.45 117 SER A C 1
ATOM 856 O O . SER A 1 116 ? 21.303 19.025 4.742 1.00 126.40 117 SER A O 1
ATOM 859 N N . ALA A 1 117 ? 19.344 18.231 3.958 1.00 137.81 118 ALA A N 1
ATOM 860 C CA . ALA A 1 117 ? 18.623 18.499 5.195 1.00 139.88 118 ALA A CA 1
ATOM 861 C C . ALA A 1 117 ? 18.719 17.325 6.163 1.00 136.15 118 ALA A C 1
ATOM 862 O O . ALA A 1 117 ? 18.781 17.511 7.375 1.00 143.45 118 ALA A O 1
ATOM 864 N N . SER A 1 118 ? 18.732 16.112 5.630 1.00 124.87 119 SER A N 1
ATOM 865 C CA . SER A 1 118 ? 18.930 14.941 6.471 1.00 135.75 119 SER A CA 1
ATOM 866 C C . SER A 1 118 ? 20.371 14.934 6.984 1.00 139.18 119 SER A C 1
ATOM 867 O O . SER A 1 118 ? 20.669 14.381 8.045 1.00 124.19 119 SER A O 1
ATOM 870 N N . GLY A 1 119 ? 21.262 15.566 6.230 1.00 131.98 120 GLY A N 1
ATOM 871 C CA . GLY A 1 119 ? 22.622 15.744 6.688 1.00 123.91 120 GLY A CA 1
ATOM 872 C C . GLY A 1 119 ? 22.663 16.696 7.864 1.00 120.96 120 GLY A C 1
ATOM 873 O O . GLY A 1 119 ? 23.348 16.442 8.859 1.00 118.22 120 GLY A O 1
ATOM 874 N N . ALA A 1 120 ? 21.921 17.794 7.747 1.00 120.77 121 ALA A N 1
ATOM 875 C CA . ALA A 1 120 ? 21.959 18.860 8.743 1.00 123.92 121 ALA A CA 1
ATOM 876 C C . ALA A 1 120 ? 21.291 18.411 10.031 1.00 122.39 121 ALA A C 1
ATOM 877 O O . ALA A 1 120 ? 21.618 18.890 11.118 1.00 125.87 121 ALA A O 1
ATOM 879 N N . ILE A 1 121 ? 20.350 17.487 9.895 1.00 132.02 122 ILE A N 1
ATOM 880 C CA . ILE A 1 121 ? 19.627 16.944 11.034 1.00 130.02 122 ILE A CA 1
ATOM 881 C C . ILE A 1 121 ? 20.545 16.081 11.901 1.00 133.85 122 ILE A C 1
ATOM 882 O O . ILE A 1 121 ? 20.630 16.262 13.119 1.00 138.76 122 ILE A O 1
ATOM 887 N N . ILE A 1 122 ? 21.228 15.142 11.256 1.00 119.80 123 ILE A N 1
ATOM 888 C CA . ILE A 1 122 ? 22.216 14.295 11.918 1.00 121.26 123 ILE A CA 1
ATOM 889 C C . ILE A 1 122 ? 23.249 15.123 12.686 1.00 117.23 123 ILE A C 1
ATOM 890 O O . ILE A 1 122 ? 23.502 14.893 13.871 1.00 107.80 123 ILE A O 1
ATOM 895 N N . THR A 1 123 ? 23.828 16.098 11.999 1.00 105.08 124 THR A N 1
ATOM 896 C CA . THR A 1 123 ? 24.757 17.025 12.617 1.00 114.80 124 THR A CA 1
ATOM 897 C C . THR A 1 123 ? 24.149 17.743 13.833 1.00 123.42 124 THR A C 1
ATOM 898 O O . THR A 1 123 ? 24.720 17.720 14.927 1.00 109.99 124 THR A O 1
ATOM 902 N N . GLU A 1 124 ? 22.987 18.366 13.652 1.00 119.55 125 GLU A N 1
ATOM 903 C CA . GLU A 1 124 ? 22.352 19.082 14.752 1.00 109.73 125 GLU A CA 1
ATOM 904 C C . GLU A 1 124 ? 21.983 18.153 15.908 1.00 113.67 125 GLU A C 1
ATOM 905 O O . GLU A 1 124 ? 22.166 18.512 17.075 1.00 118.53 125 GLU A O 1
ATOM 911 N N . SER A 1 125 ? 21.482 16.959 15.590 1.00 104.31 126 SER A N 1
ATOM 912 C CA . SER A 1 125 ? 21.099 16.002 16.623 1.00 117.75 126 SER A CA 1
ATOM 913 C C . SER A 1 125 ? 22.301 15.632 17.482 1.00 106.93 126 SER A C 1
ATOM 914 O O . SER A 1 125 ? 22.167 15.382 18.680 1.00 118.01 126 SER A O 1
ATOM 917 N N . PHE A 1 126 ? 23.476 15.602 16.867 1.00 109.60 127 PHE A N 1
ATOM 918 C CA . PHE A 1 126 ? 24.697 15.369 17.628 1.00 107.01 127 PHE A CA 1
ATOM 919 C C . PHE A 1 126 ? 25.112 16.630 18.360 1.00 107.54 127 PHE A C 1
ATOM 920 O O . PHE A 1 126 ? 25.495 16.578 19.531 1.00 108.77 127 PHE A O 1
ATOM 928 N N . ALA A 1 127 ? 25.025 17.762 17.670 1.00 103.69 128 ALA A N 1
ATOM 929 C CA . ALA A 1 127 ? 25.379 19.038 18.266 1.00 102.77 128 ALA A CA 1
ATOM 930 C C . ALA A 1 127 ? 24.573 19.288 19.543 1.00 115.68 128 ALA A C 1
ATOM 931 O O . ALA A 1 127 ? 25.112 19.773 20.542 1.00 117.82 128 ALA A O 1
ATOM 933 N N . SER A 1 128 ? 23.293 18.922 19.518 1.00 110.36 129 SER A N 1
ATOM 934 C CA . SER A 1 128 ? 22.398 19.208 20.632 1.00 115.58 129 SER A CA 1
ATOM 935 C C . SER A 1 128 ? 22.547 18.247 21.796 1.00 118.58 129 SER A C 1
ATOM 936 O O . SER A 1 128 ? 21.909 18.437 22.827 1.00 122.45 129 SER A O 1
ATOM 939 N N . SER A 1 129 ? 23.384 17.221 21.653 1.00 111.77 130 SER A N 1
ATOM 940 C CA . SER A 1 129 ? 23.544 16.264 22.743 1.00 109.03 130 SER A CA 1
ATOM 941 C C . SER A 1 129 ? 24.981 16.156 23.249 1.00 118.61 130 SER A C 1
ATOM 942 O O . SER A 1 129 ? 25.200 15.825 24.412 1.00 120.79 130 SER A O 1
ATOM 945 N N . PHE A 1 130 ? 25.954 16.438 22.384 1.00 108.60 131 PHE A N 1
ATOM 946 C CA . PHE A 1 130 ? 27.368 16.423 22.777 1.00 103.73 131 PHE A CA 1
ATOM 947 C C . PHE A 1 130 ? 28.104 17.636 22.232 1.00 105.31 131 PHE A C 1
ATOM 948 O O . PHE A 1 130 ? 27.698 18.210 21.231 1.00 114.30 131 PHE A O 1
ATOM 956 N N . PRO A 1 131 ? 29.194 18.038 22.897 1.00 113.64 132 PRO A N 1
ATOM 957 C CA . PRO A 1 131 ? 30.076 18.997 22.230 1.00 111.91 132 PRO A CA 1
ATOM 958 C C . PRO A 1 131 ? 30.561 18.373 20.933 1.00 110.78 132 PRO A C 1
ATOM 959 O O . PRO A 1 131 ? 31.165 17.306 21.010 1.00 122.38 132 PRO A O 1
ATOM 963 N N . THR A 1 132 ? 30.281 18.961 19.773 1.00 110.22 133 THR A N 1
ATOM 964 C CA . THR A 1 132 ? 30.839 18.372 18.559 1.00 106.68 133 THR A CA 1
ATOM 965 C C . THR A 1 132 ? 31.575 19.394 17.676 1.00 111.05 133 THR A C 1
ATOM 966 O O . THR A 1 132 ? 31.155 20.551 17.518 1.00 112.16 133 THR A O 1
ATOM 970 N N . VAL A 1 133 ? 32.706 18.934 17.143 1.00 98.14 134 VAL A N 1
ATOM 971 C CA . VAL A 1 133 ? 33.609 19.709 16.303 1.00 87.84 134 VAL A CA 1
ATOM 972 C C . VAL A 1 133 ? 33.616 19.128 14.896 1.00 96.16 134 VAL A C 1
ATOM 973 O O . VAL A 1 133 ? 33.637 17.906 14.738 1.00 91.68 134 VAL A O 1
ATOM 977 N N . ILE A 1 134 ? 33.577 19.991 13.881 1.00 98.71 135 ILE A N 1
ATOM 978 C CA . ILE A 1 134 ? 33.739 19.556 12.493 1.00 94.58 135 ILE A CA 1
ATOM 979 C C . ILE A 1 134 ? 35.219 19.451 12.127 1.00 105.43 135 ILE A C 1
ATOM 980 O O . ILE A 1 134 ? 35.946 20.423 12.257 1.00 95.43 135 ILE A O 1
ATOM 985 N N . ALA A 1 135 ? 35.672 18.294 11.653 1.00 92.87 136 ALA A N 1
ATOM 986 C CA . ALA A 1 135 ? 37.043 18.206 11.134 1.00 85.81 136 ALA A CA 1
ATOM 987 C C . ALA A 1 135 ? 36.980 18.314 9.622 1.00 97.31 136 ALA A C 1
ATOM 988 O O . ALA A 1 135 ? 36.485 17.407 8.958 1.00 95.95 136 ALA A O 1
ATOM 990 N N . TYR A 1 136 ? 37.446 19.426 9.065 1.00 91.91 137 TYR A N 1
ATOM 991 C CA . TYR A 1 136 ? 37.317 19.609 7.622 1.00 90.04 137 TYR A CA 1
ATOM 992 C C . TYR A 1 136 ? 38.629 19.253 6.939 1.00 89.24 137 TYR A C 1
ATOM 993 O O . TYR A 1 136 ? 39.584 20.046 6.915 1.00 89.11 137 TYR A O 1
ATOM 1002 N N . ILE A 1 137 ? 38.665 18.049 6.375 1.00 89.48 138 ILE A N 1
ATOM 1003 C CA . ILE A 1 137 ? 39.879 17.502 5.799 1.00 88.70 138 ILE A CA 1
ATOM 1004 C C . ILE A 1 137 ? 40.125 18.087 4.424 1.00 100.65 138 ILE A C 1
ATOM 1005 O O . ILE A 1 137 ? 39.251 18.059 3.561 1.00 90.41 138 ILE A O 1
ATOM 1010 N N . VAL A 1 138 ? 41.322 18.625 4.226 1.00 96.66 139 VAL A N 1
ATOM 1011 C CA . VAL A 1 138 ? 41.661 19.245 2.967 1.00 93.98 139 VAL A CA 1
ATOM 1012 C C . VAL A 1 138 ? 42.765 18.469 2.264 1.00 101.32 139 VAL A C 1
ATOM 1013 O O . VAL A 1 138 ? 43.739 18.054 2.888 1.00 88.73 139 VAL A O 1
ATOM 1017 N N . ASP A 1 139 ? 42.589 18.258 0.964 1.00 97.89 140 ASP A N 1
ATOM 1018 C CA . ASP A 1 139 ? 43.606 17.647 0.130 1.00 88.67 140 ASP A CA 1
ATOM 1019 C C . ASP A 1 139 ? 44.803 18.574 -0.156 1.00 106.68 140 ASP A C 1
ATOM 1020 O O . ASP A 1 139 ? 44.983 19.040 -1.285 1.00 99.41 140 ASP A O 1
ATOM 1025 N N . THR A 1 140 ? 45.648 18.789 0.848 1.00 93.85 141 THR A N 1
ATOM 1026 C CA . THR A 1 140 ? 46.712 19.781 0.760 1.00 100.61 141 THR A CA 1
ATOM 1027 C C . THR A 1 140 ? 47.622 19.730 -0.470 1.00 91.53 141 THR A C 1
ATOM 1028 O O . THR A 1 140 ? 47.959 20.790 -0.997 1.00 99.62 141 THR A O 1
ATOM 1032 N N . PRO A 1 141 ? 48.017 18.531 -0.945 1.00 98.11 142 PRO A N 1
ATOM 1033 C CA . PRO A 1 141 ? 48.955 18.630 -2.073 1.00 103.48 142 PRO A CA 1
ATOM 1034 C C . PRO A 1 141 ? 48.307 19.114 -3.373 1.00 109.77 142 PRO A C 1
ATOM 1035 O O . PRO A 1 141 ? 48.976 19.137 -4.401 1.00 117.12 142 PRO A O 1
ATOM 1039 N N . ARG A 1 142 ? 47.026 19.460 -3.343 1.00 111.23 143 ARG A N 1
ATOM 1040 C CA . ARG A 1 142 ? 46.388 20.044 -4.516 1.00 109.63 143 ARG A CA 1
ATOM 1041 C C . ARG A 1 142 ? 45.447 21.170 -4.109 1.00 114.46 143 ARG A C 1
ATOM 1042 O O . ARG A 1 142 ? 44.610 21.601 -4.899 1.00 119.51 143 ARG A O 1
ATOM 1050 N N . ASN A 1 143 ? 45.608 21.655 -2.879 1.00 108.52 144 ASN A N 1
ATOM 1051 C CA . ASN A 1 143 ? 44.769 22.722 -2.340 1.00 110.11 144 ASN A CA 1
ATOM 1052 C C . ASN A 1 143 ? 44.712 23.967 -3.224 1.00 118.75 144 ASN A C 1
ATOM 1053 O O . ASN A 1 143 ? 43.705 24.678 -3.230 1.00 128.51 144 ASN A O 1
ATOM 1058 N N . SER A 1 144 ? 45.790 24.223 -3.965 1.00 118.65 145 SER A N 1
ATOM 1059 C CA . SER A 1 144 ? 45.922 25.458 -4.741 1.00 108.07 145 SER A CA 1
ATOM 1060 C C . SER A 1 144 ? 45.285 25.353 -6.123 1.00 95.20 145 SER A C 1
ATOM 1061 O O . SER A 1 144 ? 45.118 26.359 -6.800 1.00 111.06 145 SER A O 1
ATOM 1064 N N . SER A 1 145 ? 44.946 24.138 -6.553 1.00 98.64 146 SER A N 1
ATOM 1065 C CA . SER A 1 145 ? 44.180 23.987 -7.792 1.00 113.51 146 SER A CA 1
ATOM 1066 C C . SER A 1 145 ? 42.846 24.741 -7.670 1.00 126.69 146 SER A C 1
ATOM 1067 O O . SER A 1 145 ? 42.139 24.603 -6.669 1.00 130.36 146 SER A O 1
ATOM 1070 N N . PRO A 1 146 ? 42.499 25.536 -8.694 1.00 126.25 147 PRO A N 1
ATOM 1071 C CA . PRO A 1 146 ? 41.436 26.542 -8.573 1.00 119.80 147 PRO A CA 1
ATOM 1072 C C . PRO A 1 146 ? 40.054 25.960 -8.218 1.00 126.61 147 PRO A C 1
ATOM 1073 O O . PRO A 1 146 ? 39.375 26.506 -7.346 1.00 123.26 147 PRO A O 1
ATOM 1077 N N . THR A 1 147 ? 39.654 24.867 -8.861 1.00 116.90 148 THR A N 1
ATOM 1078 C CA . THR A 1 147 ? 38.383 24.229 -8.538 1.00 104.92 148 THR A CA 1
ATOM 1079 C C . THR A 1 147 ? 38.390 23.705 -7.111 1.00 109.25 148 THR A C 1
ATOM 1080 O O . THR A 1 147 ? 37.401 23.817 -6.397 1.00 112.83 148 THR A O 1
ATOM 1084 N N . THR A 1 148 ? 39.525 23.157 -6.693 1.00 105.93 149 THR A N 1
ATOM 1085 C CA . THR A 1 148 ? 39.647 22.599 -5.356 1.00 100.76 149 THR A CA 1
ATOM 1086 C C . THR A 1 148 ? 39.634 23.690 -4.303 1.00 101.96 149 THR A C 1
ATOM 1087 O O . THR A 1 148 ? 38.947 23.568 -3.286 1.00 106.35 149 THR A O 1
ATOM 1091 N N . PHE A 1 149 ? 40.395 24.753 -4.548 1.00 96.68 150 PHE A N 1
ATOM 1092 C CA . PHE A 1 149 ? 40.392 25.907 -3.667 1.00 89.72 150 PHE A CA 1
ATOM 1093 C C . PHE A 1 149 ? 38.985 26.511 -3.542 1.00 103.85 150 PHE A C 1
ATOM 1094 O O . PHE A 1 149 ? 38.497 26.751 -2.434 1.00 108.68 150 PHE A O 1
ATOM 1102 N N . MET A 1 150 ? 38.337 26.755 -4.679 1.00 93.94 151 MET A N 1
ATOM 1103 C CA . MET A 1 150 ? 36.997 27.333 -4.668 1.00 96.84 151 MET A CA 1
ATOM 1104 C C . MET A 1 150 ? 36.016 26.393 -3.968 1.00 90.26 151 MET A C 1
ATOM 1105 O O . MET A 1 150 ? 35.259 26.826 -3.099 1.00 88.35 151 MET A O 1
ATOM 1110 N N . SER A 1 151 ? 36.050 25.105 -4.316 1.00 86.22 152 SER A N 1
ATOM 1111 C CA . SER A 1 151 ? 35.148 24.128 -3.694 1.00 90.59 152 SER A CA 1
ATOM 1112 C C . SER A 1 151 ? 35.359 24.081 -2.181 1.00 100.93 152 SER A C 1
ATOM 1113 O O . SER A 1 151 ? 34.407 23.995 -1.409 1.00 98.26 152 SER A O 1
ATOM 1116 N N . ASN A 1 152 ? 36.616 24.132 -1.763 1.00 89.28 153 ASN A N 1
ATOM 1117 C CA . ASN A 1 152 ? 36.944 24.031 -0.350 1.00 95.33 153 ASN A CA 1
ATOM 1118 C C . ASN A 1 152 ? 36.557 25.282 0.412 1.00 95.09 153 ASN A C 1
ATOM 1119 O O . ASN A 1 152 ? 36.051 25.191 1.524 1.00 96.95 153 ASN A O 1
ATOM 1124 N N . MET A 1 153 ? 36.799 26.449 -0.173 1.00 91.02 154 MET A N 1
ATOM 1125 C CA . MET A 1 153 ? 36.362 27.693 0.454 1.00 82.78 154 MET A CA 1
ATOM 1126 C C . MET A 1 153 ? 34.830 27.712 0.570 1.00 90.69 154 MET A C 1
ATOM 1127 O O . MET A 1 153 ? 34.276 27.970 1.640 1.00 91.81 154 MET A O 1
ATOM 1132 N N . LEU A 1 154 ? 34.149 27.388 -0.519 1.00 93.08 155 LEU A N 1
ATOM 1133 C CA . LEU A 1 154 ? 32.685 27.395 -0.536 1.00 92.09 155 LEU A CA 1
ATOM 1134 C C . LEU A 1 154 ? 32.053 26.358 0.408 1.00 97.73 155 LEU A C 1
ATOM 1135 O O . LEU A 1 154 ? 31.131 26.673 1.150 1.00 100.59 155 LEU A O 1
ATOM 1140 N N . TYR A 1 155 ? 32.547 25.118 0.390 1.00 101.66 156 TYR A N 1
ATOM 1141 C CA . TYR A 1 155 ? 31.999 24.092 1.281 1.00 90.68 156 TYR A CA 1
ATOM 1142 C C . TYR A 1 155 ? 32.270 24.397 2.761 1.00 92.09 156 TYR A C 1
ATOM 1143 O O . TYR A 1 155 ? 31.380 24.277 3.612 1.00 98.88 156 TYR A O 1
ATOM 1152 N N . ALA A 1 156 ? 33.507 24.770 3.062 1.00 86.01 157 ALA A N 1
ATOM 1153 C CA . ALA A 1 156 ? 33.916 25.077 4.424 1.00 90.09 157 ALA A CA 1
ATOM 1154 C C . ALA A 1 156 ? 33.094 26.215 5.014 1.00 92.74 157 ALA A C 1
ATOM 1155 O O . ALA A 1 156 ? 32.560 26.102 6.117 1.00 89.94 157 ALA A O 1
ATOM 1157 N N . CYS A 1 157 ? 33.001 27.324 4.289 1.00 90.71 158 CYS A N 1
ATOM 1158 C CA . CYS A 1 157 ? 32.218 28.449 4.782 1.00 89.99 158 CYS A CA 1
ATOM 1159 C C . CYS A 1 157 ? 30.729 28.096 4.935 1.00 98.50 158 CYS A C 1
ATOM 1160 O O . CYS A 1 157 ? 30.066 28.581 5.856 1.00 92.56 158 CYS A O 1
ATOM 1163 N N . SER A 1 158 ? 30.223 27.223 4.063 1.00 107.88 159 SER A N 1
ATOM 1164 C CA . SER A 1 158 ? 28.819 26.796 4.113 1.00 100.44 159 SER A CA 1
ATOM 1165 C C . SER A 1 158 ? 28.517 26.007 5.377 1.00 107.79 159 SER A C 1
ATOM 1166 O O . SER A 1 158 ? 27.457 26.159 5.986 1.00 108.05 159 SER A O 1
ATOM 1169 N N . ILE A 1 159 ? 29.458 25.149 5.747 1.00 104.61 160 ILE A N 1
ATOM 1170 C CA . ILE A 1 159 ? 29.382 24.367 6.973 1.00 96.81 160 ILE A CA 1
ATOM 1171 C C . ILE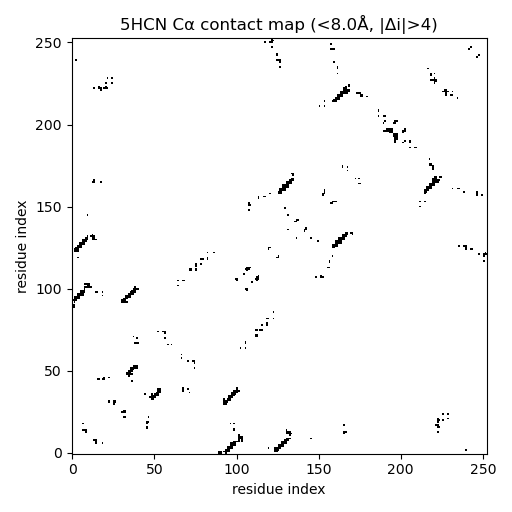 A 1 159 ? 29.402 25.240 8.222 1.00 94.29 160 ILE A C 1
ATOM 1172 O O . ILE A 1 159 ? 28.543 25.099 9.091 1.00 94.94 160 ILE A O 1
ATOM 1177 N N . LEU A 1 160 ? 30.409 26.113 8.313 1.00 88.94 161 LEU A N 1
ATOM 1178 C CA . LEU A 1 160 ? 30.512 27.093 9.397 1.00 90.63 161 LEU A CA 1
ATOM 1179 C C . LEU A 1 160 ? 29.200 27.851 9.577 1.00 104.46 161 LEU A C 1
ATOM 1180 O O . LEU A 1 160 ? 28.708 28.025 10.696 1.00 105.37 161 LEU A O 1
ATOM 1185 N N . TYR A 1 161 ? 28.628 28.271 8.458 1.00 102.96 162 TYR A N 1
ATOM 1186 C CA . TYR A 1 161 ? 27.376 29.028 8.465 1.00 105.80 162 TYR A CA 1
ATOM 1187 C C . TYR A 1 161 ? 26.155 28.198 8.864 1.00 109.68 162 TYR A C 1
ATOM 1188 O O . TYR A 1 161 ? 25.441 28.561 9.795 1.00 107.26 162 TYR A O 1
ATOM 1197 N N . LYS A 1 162 ? 25.920 27.087 8.169 1.00 96.81 163 LYS A N 1
ATOM 1198 C CA . LYS A 1 162 ? 24.700 26.326 8.373 1.00 94.43 163 LYS A CA 1
ATOM 1199 C C . LYS A 1 162 ? 24.750 25.481 9.636 1.00 108.34 163 LYS A C 1
ATOM 1200 O O . LYS A 1 162 ? 23.722 25.223 10.254 1.00 111.92 163 LYS A O 1
ATOM 1206 N N . THR A 1 163 ? 25.933 25.025 10.022 1.00 105.63 164 THR A N 1
ATOM 1207 C CA . THR A 1 163 ? 26.020 24.179 11.204 1.00 99.30 164 THR A CA 1
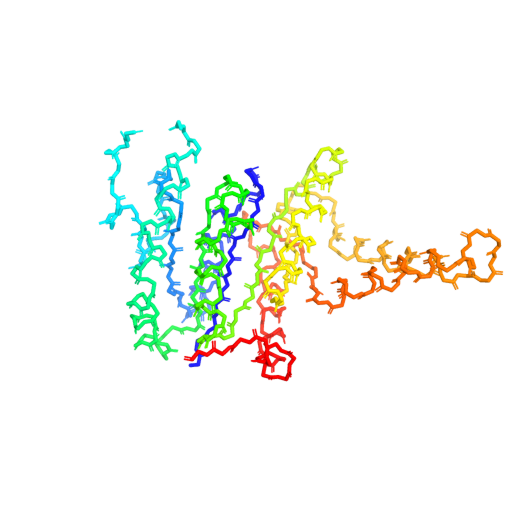ATOM 1208 C C . THR A 1 163 ? 26.186 25.012 12.456 1.00 95.87 164 THR A C 1
ATOM 1209 O O . THR A 1 163 ? 25.704 24.633 13.524 1.00 104.06 164 THR A O 1
ATOM 1213 N N . LYS A 1 164 ? 26.877 26.140 12.318 1.00 96.82 165 LYS A N 1
ATOM 1214 C CA . LYS A 1 164 ? 27.211 26.969 13.466 1.00 99.75 165 LYS A CA 1
ATOM 1215 C C . LYS A 1 164 ? 27.927 26.116 14.510 1.00 109.18 165 LYS A C 1
ATOM 1216 O O . LYS A 1 164 ? 27.605 26.161 15.695 1.00 110.47 165 LYS A O 1
ATOM 1222 N N . LEU A 1 165 ? 28.882 25.313 14.045 1.00 109.42 166 LEU A N 1
ATOM 1223 C CA . LEU A 1 165 ? 29.690 24.472 14.920 1.00 104.10 166 LEU A CA 1
ATOM 1224 C C . LEU A 1 165 ? 31.156 24.851 14.794 1.00 100.62 166 LEU A C 1
ATOM 1225 O O . LEU A 1 165 ? 31.561 25.372 13.763 1.00 108.76 166 LEU A O 1
ATOM 1230 N N . PRO A 1 166 ? 31.957 24.594 15.844 1.00 108.99 167 PRO A N 1
ATOM 1231 C CA . PRO A 1 166 ? 33.407 24.843 15.793 1.00 104.60 167 PRO A CA 1
ATOM 1232 C C . PRO A 1 166 ? 34.064 24.010 14.706 1.00 97.62 167 PRO A C 1
ATOM 1233 O O . PRO A 1 166 ? 33.654 22.884 14.499 1.00 93.09 167 PRO A O 1
ATOM 1237 N N . MET A 1 167 ? 35.070 24.539 14.028 1.00 98.70 168 MET A N 1
ATOM 1238 C CA . MET A 1 167 ? 35.663 23.799 12.922 1.00 92.57 168 MET A CA 1
ATOM 1239 C C . MET A 1 167 ? 37.169 23.800 12.982 1.00 96.33 168 MET A C 1
ATOM 1240 O O . MET A 1 167 ? 37.777 24.831 13.226 1.00 106.44 168 MET A O 1
ATOM 1245 N N . ILE A 1 168 ? 37.767 22.633 12.764 1.00 95.27 169 ILE A N 1
ATOM 1246 C CA . ILE A 1 168 ? 39.211 22.536 12.602 1.00 90.94 169 ILE A CA 1
ATOM 1247 C C . ILE A 1 168 ? 39.507 22.233 11.150 1.00 95.75 169 ILE A C 1
ATOM 1248 O O . ILE A 1 168 ? 39.101 21.195 10.643 1.00 96.11 169 ILE A O 1
ATOM 1253 N N . VAL A 1 169 ? 40.191 23.143 10.468 1.00 92.83 170 VAL A N 1
ATOM 1254 C CA . VAL A 1 169 ? 40.599 22.862 9.099 1.00 90.00 170 VAL A CA 1
ATOM 1255 C C . VAL A 1 169 ? 41.851 21.995 9.134 1.00 90.77 170 VAL A C 1
ATOM 1256 O O . VAL A 1 169 ? 42.870 22.368 9.707 1.00 99.73 170 VAL A O 1
ATOM 1260 N N . VAL A 1 170 ? 41.753 20.808 8.554 1.00 94.21 171 VAL A N 1
ATOM 1261 C CA . VAL A 1 170 ? 42.852 19.875 8.619 1.00 83.85 171 VAL A CA 1
ATOM 1262 C C . VAL A 1 170 ? 43.540 19.812 7.273 1.00 87.69 171 VAL A C 1
ATOM 1263 O O . VAL A 1 170 ? 43.044 19.161 6.353 1.00 90.55 171 VAL A O 1
ATOM 1267 N N . PHE A 1 171 ? 44.666 20.517 7.136 1.00 84.33 172 PHE A N 1
ATOM 1268 C CA . PHE A 1 171 ? 45.496 20.345 5.948 1.00 85.34 172 PHE A CA 1
ATOM 1269 C C . PHE A 1 171 ? 46.177 18.992 6.037 1.00 86.82 172 PHE A C 1
ATOM 1270 O O . PHE A 1 171 ? 47.192 18.848 6.696 1.00 94.75 172 PHE A O 1
ATOM 1278 N N . ASN A 1 172 ? 45.578 17.997 5.385 1.00 90.83 173 ASN A N 1
ATOM 1279 C CA . ASN A 1 172 ? 46.054 16.620 5.432 1.00 86.18 173 ASN A CA 1
ATOM 1280 C C . ASN A 1 172 ? 47.245 16.316 4.510 1.00 100.46 173 ASN A C 1
ATOM 1281 O O . ASN A 1 172 ? 47.555 17.096 3.620 1.00 104.25 173 ASN A O 1
ATOM 1286 N N . LYS A 1 173 ? 47.886 15.164 4.719 1.00 95.31 174 LYS A N 1
ATOM 1287 C CA . LYS A 1 173 ? 49.034 14.698 3.922 1.00 95.89 174 LYS A CA 1
ATOM 1288 C C . LYS A 1 173 ? 50.251 15.650 3.935 1.00 100.89 174 LYS A C 1
ATOM 1289 O O . LYS A 1 173 ? 50.855 15.881 2.880 1.00 96.57 174 LYS A O 1
ATOM 1295 N N . THR A 1 174 ? 50.624 16.182 5.104 1.00 97.36 175 THR A N 1
ATOM 1296 C CA . THR A 1 174 ? 51.763 17.100 5.177 1.00 98.22 175 THR A CA 1
ATOM 1297 C C . THR A 1 174 ? 53.078 16.379 4.923 1.00 97.83 175 THR A C 1
ATOM 1298 O O . THR A 1 174 ? 54.091 17.017 4.677 1.00 99.16 175 THR A O 1
ATOM 1302 N N . ASP A 1 175 ? 53.058 15.049 4.950 1.00 98.78 176 ASP A N 1
ATOM 1303 C CA . ASP A 1 175 ? 54.269 14.285 4.668 1.00 103.85 176 ASP A CA 1
ATOM 1304 C C . ASP A 1 175 ? 54.785 14.514 3.241 1.00 106.34 176 ASP A C 1
ATOM 1305 O O . ASP A 1 175 ? 55.971 14.294 2.973 1.00 119.38 176 ASP A O 1
ATOM 1310 N N . VAL A 1 176 ? 53.914 14.952 2.327 1.00 99.64 177 VAL A N 1
ATOM 1311 C CA . VAL A 1 176 ? 54.378 15.322 0.985 1.00 89.97 177 VAL A CA 1
ATOM 1312 C C . VAL A 1 176 ? 54.161 16.802 0.669 1.00 96.73 177 VAL A C 1
ATOM 1313 O O . VAL A 1 176 ? 54.186 17.207 -0.495 1.00 107.92 177 VAL A O 1
ATOM 1317 N N . CYS A 1 177 ? 53.958 17.619 1.692 1.00 92.61 178 CYS A N 1
ATOM 1318 C CA . CYS A 1 177 ? 53.775 19.045 1.438 1.00 91.78 178 CYS A CA 1
ATOM 1319 C C . CYS A 1 177 ? 54.826 19.900 2.107 1.00 105.48 178 CYS A C 1
ATOM 1320 O O . CYS A 1 177 ? 55.594 19.416 2.933 1.00 110.97 178 CYS A O 1
ATOM 1323 N N . LYS A 1 178 ? 54.826 21.181 1.737 1.00 104.47 179 LYS A N 1
ATOM 1324 C CA . LYS A 1 178 ? 55.709 22.178 2.317 1.00 110.11 179 LYS A CA 1
ATOM 1325 C C . LYS A 1 178 ? 55.700 22.063 3.831 1.00 112.11 179 LYS A C 1
ATOM 1326 O O . LYS A 1 178 ? 54.639 22.046 4.445 1.00 106.41 179 LYS A O 1
ATOM 1332 N N . ALA A 1 179 ? 56.885 21.943 4.421 1.00 106.22 180 ALA A N 1
ATOM 1333 C CA . ALA A 1 179 ? 57.027 21.965 5.875 1.00 110.65 180 ALA A CA 1
ATOM 1334 C C . ALA A 1 179 ? 56.353 23.210 6.468 1.00 117.02 180 ALA A C 1
ATOM 1335 O O . ALA A 1 179 ? 56.332 24.270 5.830 1.00 102.43 180 ALA A O 1
ATOM 1337 N N . ASP A 1 180 ? 55.801 23.063 7.674 1.00 93.70 181 ASP A N 1
ATOM 1338 C CA . ASP A 1 180 ? 55.167 24.155 8.396 1.00 106.82 181 ASP A CA 1
ATOM 1339 C C . ASP A 1 180 ? 53.971 24.703 7.629 1.00 99.01 181 ASP A C 1
ATOM 1340 O O . ASP A 1 180 ? 53.671 25.878 7.743 1.00 95.50 181 ASP A O 1
ATOM 1345 N N . PHE A 1 181 ? 53.320 23.873 6.821 1.00 96.24 182 PHE A N 1
ATOM 1346 C CA . PHE A 1 181 ? 52.246 24.361 5.943 1.00 102.45 182 PHE A CA 1
ATOM 1347 C C . PHE A 1 181 ? 51.128 25.086 6.701 1.00 96.81 182 PHE A C 1
ATOM 1348 O O . PHE A 1 181 ? 50.674 26.146 6.276 1.00 93.49 182 PHE A O 1
ATOM 1356 N N . ALA A 1 182 ? 50.686 24.522 7.817 1.00 109.80 183 ALA A N 1
ATOM 1357 C CA . ALA A 1 182 ? 49.503 25.041 8.499 1.00 103.53 183 ALA A CA 1
ATOM 1358 C C . ALA A 1 182 ? 49.774 26.407 9.097 1.00 99.84 183 ALA A C 1
ATOM 1359 O O . ALA A 1 182 ? 48.929 27.292 9.016 1.00 104.96 183 ALA A O 1
ATOM 1361 N N . LYS A 1 183 ? 50.958 26.575 9.682 1.00 93.63 184 LYS A N 1
ATOM 1362 C CA . LYS A 1 183 ? 51.363 27.845 10.266 1.00 100.04 184 LYS A CA 1
ATOM 1363 C C . LYS A 1 183 ? 51.559 28.916 9.200 1.00 104.40 184 LYS A C 1
ATOM 1364 O O . LYS A 1 183 ? 51.246 30.093 9.423 1.00 102.80 184 LYS A O 1
ATOM 1370 N N . GLU A 1 184 ? 52.090 28.515 8.048 1.00 98.07 185 GLU A N 1
ATOM 1371 C CA . GLU A 1 184 ? 52.365 29.491 6.992 1.00 93.44 185 GLU A CA 1
ATOM 1372 C C . GLU A 1 184 ? 51.063 29.899 6.337 1.00 97.89 185 GLU A C 1
ATOM 1373 O O . GLU A 1 184 ? 50.933 31.022 5.850 1.00 102.87 185 GLU A O 1
ATOM 1379 N N . TRP A 1 185 ? 50.102 28.977 6.324 1.00 92.99 186 TRP A N 1
ATOM 1380 C CA . TRP A 1 185 ? 48.757 29.274 5.826 1.00 92.76 186 TRP A CA 1
ATOM 1381 C C . TRP A 1 185 ? 48.076 30.328 6.699 1.00 88.34 186 TRP A C 1
ATOM 1382 O O . TRP A 1 185 ? 47.565 31.318 6.189 1.00 97.91 186 TRP A O 1
ATOM 1393 N N . MET A 1 186 ? 48.063 30.109 8.011 1.00 92.69 187 MET A N 1
ATOM 1394 C CA . MET A 1 186 ? 47.485 31.071 8.939 1.00 87.37 187 MET A CA 1
ATOM 1395 C C . MET A 1 186 ? 48.199 32.423 8.852 1.00 107.52 187 MET A C 1
ATOM 1396 O O . MET A 1 186 ? 47.555 33.470 8.848 1.00 109.55 187 MET A O 1
ATOM 1401 N N . THR A 1 187 ? 49.524 32.400 8.769 1.00 102.07 188 THR A N 1
ATOM 1402 C CA . THR A 1 187 ? 50.297 33.639 8.656 1.00 90.46 188 THR A CA 1
ATOM 1403 C C . THR A 1 187 ? 49.908 34.443 7.423 1.00 92.75 188 THR A C 1
ATOM 1404 O O . THR A 1 187 ? 49.664 35.645 7.519 1.00 101.83 188 THR A O 1
ATOM 1408 N N . ASP A 1 188 ? 49.803 33.786 6.269 1.00 95.30 189 ASP A N 1
ATOM 1409 C CA . ASP A 1 188 ? 49.362 34.496 5.070 1.00 99.68 189 ASP A CA 1
ATOM 1410 C C . ASP A 1 188 ? 47.901 34.914 5.142 1.00 101.00 189 ASP A C 1
ATOM 1411 O O . ASP A 1 188 ? 47.531 35.895 4.516 1.00 103.80 189 ASP A O 1
ATOM 1416 N N . PHE A 1 189 ? 47.063 34.165 5.855 1.00 95.99 190 PHE A N 1
ATOM 1417 C CA . PHE A 1 189 ? 45.655 34.562 5.938 1.00 94.80 190 PHE A CA 1
ATOM 1418 C C . PHE A 1 189 ? 45.530 35.797 6.819 1.00 98.24 190 PHE A C 1
ATOM 1419 O O . PHE A 1 189 ? 44.851 36.749 6.462 1.00 98.90 190 PHE A O 1
ATOM 1427 N N . GLU A 1 190 ? 46.174 35.755 7.980 1.00 94.88 191 GLU A N 1
ATOM 1428 C CA . GLU A 1 190 ? 46.112 36.850 8.937 1.00 91.56 191 GLU A CA 1
ATOM 1429 C C . GLU A 1 190 ? 46.780 38.125 8.414 1.00 105.34 191 GLU A C 1
ATOM 1430 O O . GLU A 1 190 ? 46.243 39.230 8.596 1.00 106.27 191 GLU A O 1
ATOM 1436 N N . SER A 1 191 ? 47.932 37.975 7.758 1.00 98.44 192 SER A N 1
ATOM 1437 C CA . SER A 1 191 ? 48.609 39.123 7.154 1.00 117.62 192 SER A CA 1
ATOM 1438 C C . SER A 1 191 ? 47.767 39.651 5.994 1.00 122.40 192 SER A C 1
ATOM 1439 O O . SER A 1 191 ? 47.877 40.810 5.605 1.00 111.76 192 SER A O 1
ATOM 1442 N N . PHE A 1 192 ? 46.915 38.791 5.446 1.00 105.03 193 PHE A N 1
ATOM 1443 C CA . PHE A 1 192 ? 45.967 39.234 4.437 1.00 105.30 193 PHE A CA 1
ATOM 1444 C C . PHE A 1 192 ? 44.840 40.064 5.052 1.00 97.60 193 PHE A C 1
ATOM 1445 O O . PHE A 1 192 ? 44.479 41.123 4.511 1.00 102.85 193 PHE A O 1
ATOM 1453 N N . GLN A 1 193 ? 44.298 39.610 6.186 1.00 98.36 194 GLN A N 1
ATOM 1454 C CA . GLN A 1 193 ? 43.233 40.365 6.870 1.00 88.60 194 GLN A CA 1
ATOM 1455 C C . GLN A 1 193 ? 43.687 41.781 7.180 1.00 113.78 194 GLN A C 1
ATOM 1456 O O . GLN A 1 193 ? 42.900 42.724 7.120 1.00 116.97 194 GLN A O 1
ATOM 1462 N N . ALA A 1 194 ? 44.962 41.902 7.539 1.00 106.00 195 ALA A N 1
ATOM 1463 C CA . ALA A 1 194 ? 45.529 43.155 8.007 1.00 109.20 195 ALA A CA 1
ATOM 1464 C C . ALA A 1 194 ? 45.701 44.131 6.856 1.00 117.26 195 ALA A C 1
ATOM 1465 O O . ALA A 1 194 ? 45.426 45.332 6.985 1.00 125.00 195 ALA A O 1
ATOM 1467 N N . ALA A 1 195 ? 46.158 43.603 5.727 1.00 96.23 196 ALA A N 1
ATOM 1468 C CA . ALA A 1 195 ? 46.359 44.405 4.534 1.00 111.27 196 ALA A CA 1
ATOM 1469 C C . ALA A 1 195 ? 45.049 45.032 4.109 1.00 127.15 196 ALA A C 1
ATOM 1470 O O . ALA A 1 195 ? 45.005 46.157 3.614 1.00 129.95 196 ALA A O 1
ATOM 1472 N N . ILE A 1 196 ? 43.986 44.272 4.331 1.00 123.52 197 ILE A N 1
ATOM 1473 C CA . ILE A 1 196 ? 42.628 44.671 4.016 1.00 129.41 197 ILE A CA 1
ATOM 1474 C C . ILE A 1 196 ? 42.181 45.905 4.807 1.00 126.89 197 ILE A C 1
ATOM 1475 O O . ILE A 1 196 ? 41.401 46.716 4.308 1.00 133.06 197 ILE A O 1
ATOM 1480 N N . LYS A 1 197 ? 42.694 46.051 6.026 1.00 117.35 198 LYS A N 1
ATOM 1481 C CA . LYS A 1 197 ? 42.151 47.020 6.976 1.00 118.17 198 LYS A CA 1
ATOM 1482 C C . LYS A 1 197 ? 42.845 48.394 6.930 1.00 131.43 198 LYS A C 1
ATOM 1483 O O . LYS A 1 197 ? 42.631 49.231 7.812 1.00 142.36 198 LYS A O 1
ATOM 1489 N N . GLU A 1 198 ? 43.630 48.641 5.883 1.00 121.09 199 GLU A N 1
ATOM 1490 C CA . GLU A 1 198 ? 44.460 49.847 5.814 1.00 143.13 199 GLU A CA 1
ATOM 1491 C C . GLU A 1 198 ? 43.736 51.107 5.302 1.00 150.01 199 GLU A C 1
ATOM 1492 O O . GLU A 1 198 ? 42.822 51.024 4.476 1.00 138.70 199 GLU A O 1
ATOM 1498 N N . ASP A 1 199 ? 44.179 52.266 5.797 1.00 152.47 200 ASP A N 1
ATOM 1499 C CA . ASP A 1 199 ? 43.667 53.575 5.389 1.00 161.58 200 ASP A CA 1
ATOM 1500 C C . ASP A 1 199 ? 44.221 54.010 4.030 1.00 155.11 200 ASP A C 1
ATOM 1501 O O . ASP A 1 199 ? 44.708 55.136 3.879 1.00 152.67 200 ASP A O 1
ATOM 1506 N N . GLN A 1 200 ? 44.148 53.116 3.049 1.00 150.09 201 GLN A N 1
ATOM 1507 C CA . GLN A 1 200 ? 44.513 53.454 1.680 1.00 165.59 201 GLN A CA 1
ATOM 1508 C C . GLN A 1 200 ? 43.301 53.343 0.777 1.00 181.78 201 GLN A C 1
ATOM 1509 O O . GLN A 1 200 ? 42.300 52.721 1.135 1.00 175.51 201 GLN A O 1
ATOM 1515 N N . ASP A 1 201 ? 43.397 53.951 -0.398 1.00 200.31 202 ASP A N 1
ATOM 1516 C CA . ASP A 1 201 ? 42.290 53.960 -1.340 1.00 206.67 202 ASP A CA 1
ATOM 1517 C C . ASP A 1 201 ? 42.087 52.569 -1.936 1.00 198.29 202 ASP A C 1
ATOM 1518 O O . ASP A 1 201 ? 43.015 51.974 -2.488 1.00 197.26 202 ASP A O 1
ATOM 1523 N N . GLY A 1 202 ? 40.869 52.053 -1.808 1.00 189.00 212 GLY A N 1
ATOM 1524 C CA . GLY A 1 202 ? 40.536 50.731 -2.307 1.00 175.67 212 GLY A CA 1
ATOM 1525 C C . GLY A 1 202 ? 39.989 49.832 -1.213 1.00 157.37 212 GLY A C 1
ATOM 1526 O O . GLY A 1 202 ? 39.442 48.766 -1.491 1.00 151.10 212 GLY A O 1
ATOM 1527 N N . TYR A 1 203 ? 40.130 50.285 0.032 1.00 155.08 213 TYR A N 1
ATOM 1528 C CA . TYR A 1 203 ? 39.784 49.497 1.215 1.00 143.28 213 TYR A CA 1
ATOM 1529 C C . TYR A 1 203 ? 38.818 50.217 2.145 1.00 136.54 213 TYR A C 1
ATOM 1530 O O . TYR A 1 203 ? 38.345 49.648 3.133 1.00 127.51 213 TYR A O 1
ATOM 1539 N N . MET A 1 204 ? 38.542 51.477 1.839 1.00 139.78 214 MET A N 1
ATOM 1540 C CA . MET A 1 204 ? 37.772 52.306 2.744 1.00 136.36 214 MET A CA 1
ATOM 1541 C C . MET A 1 204 ? 36.278 52.077 2.578 1.00 124.74 214 MET A C 1
ATOM 1542 O O . MET A 1 204 ? 35.495 52.360 3.482 1.00 133.76 214 MET A O 1
ATOM 1547 N N . SER A 1 205 ? 35.898 51.517 1.435 1.00 111.57 215 SER A N 1
ATOM 1548 C CA . SER A 1 205 ? 34.493 51.345 1.083 1.00 101.43 215 SER A CA 1
ATOM 1549 C C . SER A 1 205 ? 33.731 50.460 2.064 1.00 113.23 215 SER A C 1
ATOM 1550 O O . SER A 1 205 ? 34.316 49.648 2.790 1.00 109.18 215 SER A O 1
ATOM 1553 N N . SER A 1 206 ? 32.412 50.619 2.063 1.00 100.40 216 SER A N 1
ATOM 1554 C CA . SER A 1 206 ? 31.564 49.894 2.976 1.00 102.06 216 SER A CA 1
ATOM 1555 C C . SER A 1 206 ? 31.608 48.405 2.611 1.00 94.37 216 SER A C 1
ATOM 1556 O O . SER A 1 206 ? 31.541 47.542 3.481 1.00 96.50 216 SER A O 1
ATOM 1559 N N . LEU A 1 207 ? 31.774 48.131 1.319 1.00 89.25 217 LEU A N 1
ATOM 1560 C CA . LEU A 1 207 ? 31.912 46.774 0.807 1.00 86.69 217 LEU A CA 1
ATOM 1561 C C . LEU A 1 207 ? 33.123 46.057 1.358 1.00 104.26 217 LEU A C 1
ATOM 1562 O O . LEU A 1 207 ? 33.009 44.985 1.957 1.00 112.66 217 LEU A O 1
ATOM 1567 N N . VAL A 1 208 ? 34.292 46.640 1.130 1.00 100.24 218 VAL A N 1
ATOM 1568 C CA . VAL A 1 208 ? 35.528 46.043 1.608 1.00 95.88 218 VAL A CA 1
ATOM 1569 C C . VAL A 1 208 ? 35.475 45.941 3.130 1.00 101.03 218 VAL A C 1
ATOM 1570 O O . VAL A 1 208 ? 35.986 44.989 3.714 1.00 106.87 218 VAL A O 1
ATOM 1574 N N . ASN A 1 209 ? 34.812 46.889 3.782 1.00 99.96 219 ASN A N 1
ATOM 1575 C CA . ASN A 1 209 ? 34.638 46.732 5.217 1.00 96.68 219 ASN A CA 1
ATOM 1576 C C . ASN A 1 209 ? 33.724 45.539 5.554 1.00 99.16 219 ASN A C 1
ATOM 1577 O O . ASN A 1 209 ? 33.940 44.865 6.556 1.00 92.52 219 ASN A O 1
ATOM 1582 N N . SER A 1 210 ? 32.715 45.280 4.724 1.00 106.70 220 SER A N 1
ATOM 1583 C CA . SER A 1 210 ? 31.783 44.173 4.978 1.00 89.78 220 SER A CA 1
ATOM 1584 C C . SER A 1 210 ? 32.495 42.830 4.789 1.00 103.16 220 SER A C 1
ATOM 1585 O O . SER A 1 210 ? 32.281 41.882 5.542 1.00 109.88 220 SER A O 1
ATOM 1588 N N . MET A 1 211 ? 33.338 42.759 3.765 1.00 90.92 221 MET A N 1
ATOM 1589 C CA . MET A 1 211 ? 34.184 41.599 3.525 1.00 97.54 221 MET A CA 1
ATOM 1590 C C . MET A 1 211 ? 35.109 41.312 4.691 1.00 107.87 221 MET A C 1
ATOM 1591 O O . MET A 1 211 ? 35.219 40.181 5.145 1.00 97.49 221 MET A O 1
ATOM 1596 N N . SER A 1 212 ? 35.810 42.345 5.142 1.00 94.05 222 SER A N 1
ATOM 1597 C CA . SER A 1 212 ? 36.749 42.207 6.246 1.00 95.35 222 SER A CA 1
ATOM 1598 C C . SER A 1 212 ? 36.044 41.597 7.459 1.00 99.44 222 SER A C 1
ATOM 1599 O O . SER A 1 212 ? 36.541 40.657 8.073 1.00 110.37 222 SER A O 1
ATOM 1602 N N . LEU A 1 213 ? 34.863 42.114 7.776 1.00 100.52 223 LEU A N 1
ATOM 1603 C CA . LEU A 1 213 ? 34.049 41.577 8.867 1.00 100.27 223 LEU A CA 1
ATOM 1604 C C . LEU A 1 213 ? 33.659 40.121 8.638 1.00 105.31 223 LEU A C 1
ATOM 1605 O O . LEU A 1 213 ? 33.733 39.302 9.558 1.00 97.66 223 LEU A O 1
ATOM 1610 N N . MET A 1 214 ? 33.215 39.820 7.419 1.00 103.80 224 MET A N 1
ATOM 1611 C CA . MET A 1 214 ? 32.816 38.468 7.061 1.00 98.85 224 MET A CA 1
ATOM 1612 C C . MET A 1 214 ? 34.002 37.518 7.203 1.00 103.90 224 MET A C 1
ATOM 1613 O O . MET A 1 214 ? 33.877 36.418 7.743 1.00 104.29 224 MET A O 1
ATOM 1618 N N . LEU A 1 215 ? 35.162 37.959 6.737 1.00 103.00 225 LEU A N 1
ATOM 1619 C CA . LEU A 1 215 ? 36.381 37.178 6.897 1.00 102.46 225 LEU A CA 1
ATOM 1620 C C . LEU A 1 215 ? 36.671 36.881 8.358 1.00 109.22 225 LEU A C 1
ATOM 1621 O O . LEU A 1 215 ? 36.985 35.749 8.719 1.00 114.84 225 LEU A O 1
ATOM 1626 N N . GLU A 1 216 ? 36.575 37.899 9.201 1.00 97.96 226 GLU A N 1
ATOM 1627 C CA . GLU A 1 216 ? 36.930 37.707 10.595 1.00 96.94 226 GLU A CA 1
ATOM 1628 C C . GLU A 1 216 ? 35.930 36.791 11.301 1.00 98.92 226 GLU A C 1
ATOM 1629 O O . GLU A 1 216 ? 36.302 36.052 12.206 1.00 91.30 226 GLU A O 1
ATOM 1635 N N . GLU A 1 217 ? 34.663 36.842 10.896 1.00 96.69 227 GLU A N 1
ATOM 1636 C CA . GLU A 1 217 ? 33.631 36.045 11.559 1.00 98.59 227 GLU A CA 1
ATOM 1637 C C . GLU A 1 217 ? 33.833 34.554 11.287 1.00 100.98 227 GLU A C 1
ATOM 1638 O O . GLU A 1 217 ? 33.682 33.724 12.188 1.00 107.78 227 GLU A O 1
ATOM 1644 N N . PHE A 1 218 ? 34.175 34.225 10.042 1.00 92.54 228 PHE A N 1
ATOM 1645 C CA . PHE A 1 218 ? 34.491 32.852 9.656 1.00 95.33 228 PHE A CA 1
ATOM 1646 C C . PHE A 1 218 ? 35.774 32.367 10.308 1.00 100.05 228 PHE A C 1
ATOM 1647 O O . PHE A 1 218 ? 35.789 31.330 10.958 1.00 102.47 228 PHE A O 1
ATOM 1655 N N . TYR A 1 219 ? 36.840 33.138 10.149 1.00 93.86 229 TYR A N 1
ATOM 1656 C CA . TYR A 1 219 ? 38.143 32.733 10.642 1.00 95.54 229 TYR A CA 1
ATOM 1657 C C . TYR A 1 219 ? 38.139 32.472 12.147 1.00 103.66 229 TYR A C 1
ATOM 1658 O O . TYR A 1 219 ? 38.782 31.537 12.625 1.00 105.49 229 TYR A O 1
ATOM 1667 N N . SER A 1 220 ? 37.388 33.280 12.887 1.00 98.02 230 SER A N 1
ATOM 1668 C CA . SER A 1 220 ? 37.409 33.207 14.347 1.00 112.65 230 SER A CA 1
ATOM 1669 C C . SER A 1 220 ? 36.725 31.966 14.914 1.00 104.06 230 SER A C 1
ATOM 1670 O O . SER A 1 220 ? 36.963 31.600 16.068 1.00 112.51 230 SER A O 1
ATOM 1673 N N . GLN A 1 221 ? 35.864 31.337 14.114 1.00 101.43 231 GLN A N 1
ATOM 1674 C CA . GLN A 1 221 ? 35.196 30.093 14.509 1.00 108.47 231 GLN A CA 1
ATOM 1675 C C . GLN A 1 221 ? 36.098 28.883 14.344 1.00 121.96 231 GLN A C 1
ATOM 1676 O O . GLN A 1 221 ? 35.855 27.825 14.931 1.00 117.43 231 GLN A O 1
ATOM 1682 N N . LEU A 1 222 ? 37.125 29.025 13.517 1.00 107.95 232 LEU A N 1
ATOM 1683 C CA . LEU A 1 222 ? 37.875 27.852 13.118 1.00 111.92 232 LEU A CA 1
ATOM 1684 C C . LEU A 1 222 ? 39.284 27.844 13.676 1.00 106.99 232 LEU A C 1
ATOM 1685 O O . LEU A 1 222 ? 39.771 28.860 14.171 1.00 101.29 232 LEU A O 1
ATOM 1690 N N . ASP A 1 223 ? 39.911 26.670 13.611 1.00 101.97 233 ASP A N 1
ATOM 1691 C CA . ASP A 1 223 ? 41.334 26.498 13.898 1.00 95.94 233 ASP A CA 1
ATOM 1692 C C . ASP A 1 223 ? 41.990 25.767 12.720 1.00 103.64 233 ASP A C 1
ATOM 1693 O O . ASP A 1 223 ? 41.319 25.089 11.947 1.00 108.06 233 ASP A O 1
ATOM 1698 N N . VAL A 1 224 ? 43.301 25.909 12.574 1.00 97.56 234 VAL A N 1
ATOM 1699 C CA . VAL A 1 224 ? 44.002 25.290 11.450 1.00 103.35 234 VAL A CA 1
ATOM 1700 C C . VAL A 1 224 ? 45.139 24.390 11.891 1.00 98.01 234 VAL A C 1
ATOM 1701 O O . VAL A 1 224 ? 46.042 24.831 12.605 1.00 106.53 234 VAL A O 1
ATOM 1705 N N . VAL A 1 225 ? 45.102 23.131 11.461 1.00 92.32 235 VAL A N 1
ATOM 1706 C CA . VAL A 1 225 ? 46.246 22.254 11.664 1.00 91.56 235 VAL A CA 1
ATOM 1707 C C . VAL A 1 225 ? 46.606 21.495 10.407 1.00 97.22 235 VAL A C 1
ATOM 1708 O O . VAL A 1 225 ? 45.757 21.220 9.553 1.00 104.17 235 VAL A O 1
ATOM 1712 N N . GLY A 1 226 ? 47.890 21.164 10.313 1.00 91.79 236 GLY A N 1
ATOM 1713 C CA . GLY A 1 226 ? 48.412 20.319 9.262 1.00 87.49 236 GLY A CA 1
ATOM 1714 C C . GLY A 1 226 ? 48.741 18.959 9.862 1.00 99.50 236 GLY A C 1
ATOM 1715 O O . GLY A 1 226 ? 49.242 18.870 10.983 1.00 98.37 236 GLY A O 1
ATOM 1716 N N . VAL A 1 227 ? 48.404 17.886 9.156 1.00 93.78 237 VAL A N 1
ATOM 1717 C CA . VAL A 1 227 ? 48.694 16.563 9.662 1.00 92.60 237 VAL A CA 1
ATOM 1718 C C . VAL A 1 227 ? 49.080 15.657 8.532 1.00 87.13 237 VAL A C 1
ATOM 1719 O O . VAL A 1 227 ? 48.751 15.914 7.377 1.00 101.41 237 VAL A O 1
ATOM 1723 N N . SER A 1 228 ? 49.779 14.586 8.878 1.00 84.54 238 SER A N 1
ATOM 1724 C CA . SER A 1 228 ? 49.977 13.495 7.956 1.00 95.11 238 SER A CA 1
ATOM 1725 C C . SER A 1 228 ? 49.276 12.258 8.517 1.00 106.26 238 SER A C 1
ATOM 1726 O O . SER A 1 228 ? 49.619 11.783 9.603 1.00 101.13 238 SER A O 1
ATOM 1729 N N . SER A 1 229 ? 48.291 11.747 7.785 1.00 99.11 239 SER A N 1
ATOM 1730 C CA . SER A 1 229 ? 47.558 10.558 8.239 1.00 92.77 239 SER A CA 1
ATOM 1731 C C . SER A 1 229 ? 48.403 9.288 8.176 1.00 99.67 239 SER A C 1
ATOM 1732 O O . SER A 1 229 ? 48.160 8.334 8.904 1.00 101.86 239 SER A O 1
ATOM 1735 N N . PHE A 1 230 ? 49.386 9.287 7.289 1.00 98.40 240 PHE A N 1
ATOM 1736 C CA . PHE A 1 230 ? 50.357 8.210 7.210 1.00 104.92 240 PHE A CA 1
ATOM 1737 C C . PHE A 1 230 ? 51.231 8.110 8.463 1.00 112.67 240 PHE A C 1
ATOM 1738 O O . PHE A 1 230 ? 51.335 7.043 9.081 1.00 108.90 240 PHE A O 1
ATOM 1746 N N . THR A 1 231 ? 51.857 9.222 8.838 1.00 101.16 241 THR A N 1
ATOM 1747 C CA . THR A 1 231 ? 52.860 9.196 9.900 1.00 97.57 241 THR A CA 1
ATOM 1748 C C . THR A 1 231 ? 52.294 9.434 11.305 1.00 98.99 241 THR A C 1
ATOM 1749 O O . THR A 1 231 ? 52.903 9.033 12.298 1.00 117.08 241 THR A O 1
ATOM 1753 N N . GLY A 1 232 ? 51.141 10.090 11.392 1.00 94.15 242 GLY A N 1
ATOM 1754 C CA . GLY A 1 232 ? 50.604 10.487 12.684 1.00 100.48 242 GLY A CA 1
ATOM 1755 C C . GLY A 1 232 ? 51.156 11.834 13.126 1.00 99.97 242 GLY A C 1
ATOM 1756 O O . GLY A 1 232 ? 50.858 12.322 14.225 1.00 106.68 242 GLY A O 1
ATOM 1757 N N . ASP A 1 233 ? 51.986 12.428 12.270 1.00 97.89 243 ASP A N 1
ATOM 1758 C CA . ASP A 1 233 ? 52.485 13.785 12.489 1.00 102.48 243 ASP A CA 1
ATOM 1759 C C . ASP A 1 233 ? 51.321 14.778 12.518 1.00 102.20 243 ASP A C 1
ATOM 1760 O O . ASP A 1 233 ? 50.539 14.876 11.568 1.00 105.73 243 ASP A O 1
ATOM 1765 N N . GLY A 1 234 ? 51.189 15.487 13.634 1.00 103.07 244 GLY A N 1
ATOM 1766 C CA . GLY A 1 234 ? 50.212 16.557 13.737 1.00 98.05 244 GLY A CA 1
ATOM 1767 C C . GLY A 1 234 ? 48.975 16.209 14.537 1.00 103.91 244 GLY A C 1
ATOM 1768 O O . GLY A 1 234 ? 48.130 17.076 14.806 1.00 103.98 244 GLY A O 1
ATOM 1769 N N . PHE A 1 235 ? 48.860 14.948 14.939 1.00 95.87 245 PHE A N 1
ATOM 1770 C CA . PHE A 1 235 ? 47.614 14.492 15.545 1.00 99.40 245 PHE A CA 1
ATOM 1771 C C . PHE A 1 235 ? 47.490 14.900 17.007 1.00 109.71 245 PHE A C 1
ATOM 1772 O O . PHE A 1 235 ? 46.381 15.140 17.504 1.00 94.52 245 PHE A O 1
ATOM 1780 N N . ASP A 1 236 ? 48.629 15.016 17.676 1.00 105.35 246 ASP A N 1
ATOM 1781 C CA . ASP A 1 236 ? 48.681 15.641 18.991 1.00 114.63 246 ASP A CA 1
ATOM 1782 C C . ASP A 1 236 ? 48.051 17.025 18.932 1.00 111.81 246 ASP A C 1
ATOM 1783 O O . ASP A 1 236 ? 47.129 17.334 19.692 1.00 115.47 246 ASP A O 1
ATOM 1788 N N . GLU A 1 237 ? 48.564 17.851 18.022 1.00 110.52 247 GLU A N 1
ATOM 1789 C CA . GLU A 1 237 ? 48.079 19.214 17.846 1.00 113.11 247 GLU A CA 1
ATOM 1790 C C . GLU A 1 237 ? 46.594 19.213 17.518 1.00 109.16 247 GLU A C 1
ATOM 1791 O O . GLU A 1 237 ? 45.862 20.080 17.987 1.00 98.60 247 GLU A O 1
ATOM 1797 N N . PHE A 1 238 ? 46.162 18.245 16.710 1.00 113.16 248 PHE A N 1
ATOM 1798 C CA . PHE A 1 238 ? 44.757 18.162 16.318 1.00 101.83 248 PHE A CA 1
ATOM 1799 C C . PHE A 1 238 ? 43.902 17.989 17.563 1.00 100.29 248 PHE A C 1
ATOM 1800 O O . PHE A 1 238 ? 42.943 18.738 17.774 1.00 103.97 248 PHE A O 1
ATOM 1808 N N . MET A 1 239 ? 44.275 17.036 18.409 1.00 103.10 249 MET A N 1
ATOM 1809 C CA . MET A 1 239 ? 43.496 16.776 19.611 1.00 110.99 249 MET A CA 1
ATOM 1810 C C . MET A 1 239 ? 43.518 17.959 20.568 1.00 111.10 249 MET A C 1
ATOM 1811 O O . MET A 1 239 ? 42.560 18.183 21.315 1.00 108.59 249 MET A O 1
ATOM 1816 N N . GLN A 1 240 ? 44.608 18.717 20.541 1.00 112.84 250 GLN A N 1
ATOM 1817 C CA . GLN A 1 240 ? 44.690 19.927 21.342 1.00 101.95 250 GLN A CA 1
ATOM 1818 C C . GLN A 1 240 ? 43.611 20.898 20.910 1.00 105.58 250 GLN A C 1
ATOM 1819 O O . GLN A 1 240 ? 42.884 21.439 21.745 1.00 113.83 250 GLN A O 1
ATOM 1825 N N . CYS A 1 241 ? 43.518 21.118 19.600 1.00 94.60 251 CYS A N 1
ATOM 1826 C CA . CYS A 1 241 ? 42.481 21.980 19.036 1.00 104.20 251 CYS A CA 1
ATOM 1827 C C . CYS A 1 241 ? 41.100 21.504 19.414 1.00 114.38 251 CYS A C 1
ATOM 1828 O O . CYS A 1 241 ? 40.251 22.304 19.810 1.00 116.49 251 CYS A O 1
ATOM 1831 N N . VAL A 1 242 ? 40.877 20.197 19.263 1.00 103.17 252 VAL A N 1
ATOM 1832 C CA . VAL A 1 242 ? 39.594 19.614 19.596 1.00 97.92 252 VAL A CA 1
ATOM 1833 C C . VAL A 1 242 ? 39.264 19.916 21.045 1.00 97.95 252 VAL A C 1
ATOM 1834 O O . VAL A 1 242 ? 38.207 20.467 21.347 1.00 103.57 252 VAL A O 1
ATOM 1838 N N . ASP A 1 243 ? 40.185 19.559 21.934 1.00 100.91 253 ASP A N 1
ATOM 1839 C CA . ASP A 1 243 ? 40.032 19.859 23.350 1.00 104.15 253 ASP A CA 1
ATOM 1840 C C . ASP A 1 243 ? 39.800 21.368 23.580 1.00 119.77 253 ASP A C 1
ATOM 1841 O O . ASP A 1 243 ? 38.967 21.738 24.406 1.00 123.63 253 ASP A O 1
ATOM 1846 N N . LYS A 1 244 ? 40.512 22.226 22.843 1.00 117.32 254 LYS A N 1
ATOM 1847 C CA . LYS A 1 244 ? 40.327 23.684 22.949 1.00 124.57 254 LYS A CA 1
ATOM 1848 C C . LYS A 1 244 ? 38.893 24.068 22.606 1.00 126.89 254 LYS A C 1
ATOM 1849 O O . LYS A 1 244 ? 38.232 24.780 23.359 1.00 130.76 254 LYS A O 1
ATOM 1855 N N . LYS A 1 245 ? 38.401 23.572 21.477 1.00 127.24 255 LYS A N 1
ATOM 1856 C CA . LYS A 1 245 ? 37.045 23.892 21.063 1.00 114.60 255 LYS A CA 1
ATOM 1857 C C . LYS A 1 245 ? 36.018 23.252 21.997 1.00 107.82 255 LYS A C 1
ATOM 1858 O O . LYS A 1 245 ? 34.873 23.700 22.068 1.00 103.43 255 LYS A O 1
ATOM 1864 N N . VAL A 1 246 ? 36.419 22.230 22.745 1.00 112.99 256 VAL A N 1
ATOM 1865 C CA . VAL A 1 246 ? 35.442 21.525 23.575 1.00 112.86 256 VAL A CA 1
ATOM 1866 C C . VAL A 1 246 ? 34.997 22.303 24.818 1.00 122.78 256 VAL A C 1
ATOM 1867 O O . VAL A 1 246 ? 33.802 22.467 25.023 1.00 137.98 256 VAL A O 1
ATOM 1871 N N . ASP A 1 247 ? 35.914 22.772 25.662 1.00 126.87 257 ASP A N 1
ATOM 1872 C CA . ASP A 1 247 ? 35.455 23.477 26.867 1.00 133.65 257 ASP A CA 1
ATOM 1873 C C . ASP A 1 247 ? 34.860 24.832 26.507 1.00 122.80 257 ASP A C 1
ATOM 1874 O O . ASP A 1 247 ? 34.050 25.376 27.254 1.00 116.65 257 ASP A O 1
ATOM 1879 N N . GLU A 1 248 ? 35.254 25.358 25.350 1.00 124.28 258 GLU A N 1
ATOM 1880 C CA . GLU A 1 248 ? 34.687 26.597 24.836 1.00 133.13 258 GLU A CA 1
ATOM 1881 C C . GLU A 1 248 ? 33.224 26.384 24.445 1.00 135.89 258 GLU A C 1
ATOM 1882 O O . GLU A 1 248 ? 32.430 27.327 24.437 1.00 132.42 258 GLU A O 1
ATOM 1888 N N . TYR A 1 249 ? 32.877 25.134 24.143 1.00 125.56 259 TYR A N 1
ATOM 1889 C CA . TYR A 1 249 ? 31.556 24.789 23.613 1.00 117.08 259 TYR A CA 1
ATOM 1890 C C . TYR A 1 249 ? 30.413 25.255 24.513 1.00 132.03 259 TYR A C 1
ATOM 1891 O O . TYR A 1 249 ? 29.371 25.686 24.024 1.00 103.47 259 TYR A O 1
ATOM 1900 N N . ASP A 1 250 ? 30.609 25.154 25.823 1.00 151.10 260 ASP A N 1
ATOM 1901 C CA . ASP A 1 250 ? 29.584 25.558 26.775 1.00 148.78 260 ASP A CA 1
ATOM 1902 C C . ASP A 1 250 ? 29.254 27.031 26.594 1.00 151.84 260 ASP A C 1
ATOM 1903 O O . ASP A 1 250 ? 28.087 27.427 26.523 1.00 143.58 260 ASP A O 1
ATOM 1908 N N . GLN A 1 251 ? 30.304 27.832 26.492 1.00 152.38 261 GLN A N 1
ATOM 1909 C CA . GLN A 1 251 ? 30.163 29.272 26.396 1.00 153.51 261 GLN A CA 1
ATOM 1910 C C . GLN A 1 251 ? 29.559 29.730 25.071 1.00 159.26 261 GLN A C 1
ATOM 1911 O O . GLN A 1 251 ? 28.563 30.455 25.053 1.00 166.25 261 GLN A O 1
ATOM 1917 N N . TYR A 1 252 ? 30.156 29.300 23.966 1.00 143.92 262 TYR A N 1
ATOM 1918 C CA . TYR A 1 252 ? 29.889 29.925 22.674 1.00 133.11 262 TYR A CA 1
ATOM 1919 C C . TYR A 1 252 ? 28.813 29.245 21.835 1.00 138.34 262 TYR A C 1
ATOM 1920 O O . TYR A 1 252 ? 27.962 29.915 21.242 1.00 147.95 262 TYR A O 1
ATOM 1929 N N . TYR A 1 253 ? 28.847 27.919 21.786 1.00 137.15 263 TYR A N 1
ATOM 1930 C CA . TYR A 1 253 ? 28.077 27.193 20.783 1.00 123.71 263 TYR A CA 1
ATOM 1931 C C . TYR A 1 253 ? 26.806 26.518 21.309 1.00 128.84 263 TYR A C 1
ATOM 1932 O O . TYR A 1 253 ? 25.934 26.146 20.518 1.00 115.09 263 TYR A O 1
ATOM 1941 N N . LYS A 1 254 ? 26.683 26.354 22.625 1.00 123.55 264 LYS A N 1
ATOM 1942 C CA . LYS A 1 254 ? 25.547 25.602 23.152 1.00 128.98 264 LYS A CA 1
ATOM 1943 C C . LYS A 1 254 ? 24.264 26.398 22.991 1.00 146.08 264 LYS A C 1
ATOM 1944 O O . LYS A 1 254 ? 23.170 25.825 22.973 1.00 141.72 264 LYS A O 1
ATOM 1950 N N . LYS A 1 255 ? 24.416 27.718 22.875 1.00 157.27 265 LYS A N 1
ATOM 1951 C CA . LYS A 1 255 ? 23.305 28.631 22.614 1.00 153.93 265 LYS A CA 1
ATOM 1952 C C . LYS A 1 255 ? 22.505 28.186 21.393 1.00 149.59 265 LYS A C 1
ATOM 1953 O O . LYS A 1 255 ? 21.277 28.209 21.401 1.00 144.58 265 LYS A O 1
ATOM 1959 N N . HIS A 1 256 ? 23.220 27.758 20.355 1.00 150.83 266 HIS A N 1
ATOM 1960 C CA . HIS A 1 256 ? 22.620 27.469 19.056 1.00 148.79 266 HIS A CA 1
ATOM 1961 C C . HIS A 1 256 ? 22.192 26.008 18.863 1.00 139.49 266 HIS A C 1
ATOM 1962 O O . HIS A 1 256 ? 21.907 25.601 17.735 1.00 136.78 266 HIS A O 1
ATOM 1969 N N . HIS A 1 257 ? 22.143 25.221 19.940 1.00 130.68 267 HIS A N 1
ATOM 1970 C CA . HIS A 1 257 ? 21.787 23.799 19.822 1.00 145.52 267 HIS A CA 1
ATOM 1971 C C . HIS A 1 257 ? 21.028 23.224 21.024 1.00 170.34 267 HIS A C 1
ATOM 1972 O O . HIS A 1 257 ? 21.640 22.821 22.020 1.00 168.38 267 HIS A O 1
ATOM 1979 N N . HIS A 1 258 ? 19.701 23.163 20.907 1.00 179.88 268 HIS A N 1
ATOM 1980 C CA . HIS A 1 258 ? 18.841 22.593 21.944 1.00 184.36 268 HIS A CA 1
ATOM 1981 C C . HIS A 1 258 ? 17.948 21.479 21.387 1.00 185.37 268 HIS A C 1
ATOM 1982 O O . HIS A 1 258 ? 17.988 21.180 20.192 1.00 181.59 268 HIS A O 1
ATOM 1989 N N . HIS A 1 259 ? 17.139 20.878 22.258 1.00 188.13 269 HIS A N 1
ATOM 1990 C CA . HIS A 1 259 ? 16.221 19.806 21.871 1.00 180.42 269 HIS A CA 1
ATOM 1991 C C . HIS A 1 259 ? 15.218 19.506 22.988 1.00 178.93 269 HIS A C 1
ATOM 1992 O O . HIS A 1 259 ? 14.314 18.680 22.832 1.00 176.38 269 HIS A O 1
#

B-factor: mean 121.3, std 28.68, range [82.78, 242.57]

Solvent-accessible surface area: 12995 Å² total; per-residue (Å²): 121,4,12,1,0,1,0,4,0,34,75,52,1,19,14,52,54,0,4,84,66,0,2,29,25,4,107,76,107,185,38,61,7,2,5,2,2,2,18,11,62,30,174,182,18,34,95,37,27,84,22,17,0,60,108,58,23,130,98,166,115,198,75,99,65,35,9,20,56,64,3,6,67,94,10,10,111,140,12,93,105,14,12,158,69,0,58,153,61,76,114,157,40,84,2,0,0,1,6,4,4,18,70,12,85,17,7,10,117,27,69,11,0,24,84,1,4,62,24,2,3,10,27,6,40,0,2,0,0,1,0,7,17,3,67,122,26,93,44,108,98,3,99,134,22,16,81,100,23,13,32,28,2,3,152,92,17,94,0,0,0,0,16,0,8,2,58,27,67,104,27,113,86,79,26,13,133,70,63,49,84,88,38,82,68,101,15,53,45,22,116,74,131,96,148,57,77,108,57,94,124,30,80,62,81,9,110,87,37,72,104,42,30,64,31,27,29,10,12,18,0,0,9,150,86,15,91,10,0,86,89,0,16,119,23,1,83,88,7,38,109,50,9,110,113,113,22,89,149,95,3,138,186

CATH classification: 3.40.50.300

Nearest PDB structures (foldseek):
  5hcn-assembly1_A  TM=1.004E+00  e=5.177E-51  Saccharomyces cerevisiae
  5hci-assembly5_E  TM=8.828E-01  e=1.634E-42  Saccharomyces cerevisiae
  5hci-assembly4_F-5  TM=8.840E-01  e=4.480E-41  Saccharomyces cerevisiae
  5hci-assembly3_C-4  TM=8.801E-01  e=3.152E-40  Saccharomyces cerevisiae
  7zhf-assembly1_A  TM=7.767E-01  e=1.052E-14  Sulfolobus acidocaldarius

GO terms:
  GO:0003924 GTPase activity (F, IDA)
  GO:0016887 ATP hydrolysis activity (F, IDA)
  GO:0006913 nucleocytoplasmic transport (P, IDA)
  GO:0005737 cytoplasm (C, HDA)
  GO:0005829 cytosol (C, HDA)
  GO:0006606 protein import into nucleus (P, IMP)
  GO:0007064 mitotic sister chromatid cohesion (P, IMP)
  GO:0003924 GTPase activity (F, EXP)
  GO:0005515 protein binding (F, IPI)